Protein AF-Q4TEF7-F1 (afdb_monomer_lite)

pLDDT: mean 70.85, std 15.73, range [26.12, 92.25]

Secondary structure (DSSP, 8-state):
-HHHHHHHHHHTTTGGGGGGGGGGSSSHHHHHHHHHHHHHHHHHHHHHHHHHHHHHH--TTS-HHHHH-TT-TTHHHHHHHHHHHHHHHHHHHHHHHHHHHHHHTTSS-GGGG-----------SSSHHHHH---SSS----TTTTHHHHHHHHHHHHHHHT-S-HHHHHHHHHHHHHHHHHHHHHHHHHHHHH-TTS--SS----

Structure (mmCIF, N/CA/C/O backbone):
data_AF-Q4TEF7-F1
#
_entry.id   AF-Q4TEF7-F1
#
loop_
_atom_site.group_PDB
_atom_site.id
_atom_site.type_symbol
_atom_site.label_atom_id
_atom_site.label_alt_id
_atom_site.label_comp_id
_atom_site.label_asym_id
_atom_site.label_entity_id
_atom_site.label_seq_id
_atom_site.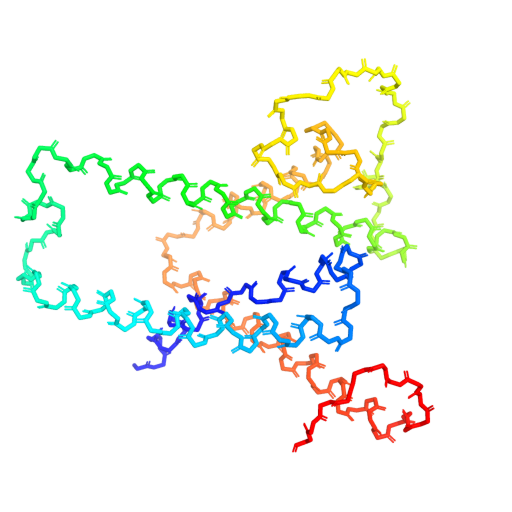pdbx_PDB_ins_code
_atom_site.Cartn_x
_atom_site.Cartn_y
_atom_site.Cartn_z
_atom_site.occupancy
_atom_site.B_iso_or_equiv
_atom_site.auth_seq_id
_atom_site.auth_comp_id
_atom_site.auth_asym_id
_atom_site.auth_atom_id
_atom_site.pdbx_PDB_model_num
ATOM 1 N N . MET A 1 1 ? 19.908 -12.882 3.033 1.00 56.94 1 MET A N 1
ATOM 2 C CA . MET A 1 1 ? 18.614 -13.571 2.816 1.00 56.94 1 MET A CA 1
ATOM 3 C C . MET A 1 1 ? 17.450 -12.838 3.489 1.00 56.94 1 MET A C 1
ATOM 5 O O . MET A 1 1 ? 16.515 -12.491 2.788 1.00 56.94 1 MET A O 1
ATOM 9 N N . ALA A 1 2 ? 17.524 -12.499 4.785 1.00 64.81 2 ALA A N 1
ATOM 10 C CA . ALA A 1 2 ? 16.457 -11.757 5.482 1.00 64.81 2 ALA A CA 1
ATOM 11 C C . ALA A 1 2 ? 16.119 -10.376 4.871 1.00 64.81 2 ALA A C 1
ATOM 13 O O . ALA A 1 2 ? 14.952 -10.027 4.759 1.00 64.81 2 ALA A O 1
ATOM 14 N N . LEU A 1 3 ? 17.119 -9.627 4.390 1.00 72.75 3 LEU A N 1
ATOM 15 C CA . LEU A 1 3 ? 16.910 -8.317 3.747 1.00 72.75 3 LEU A CA 1
ATOM 16 C C . LEU A 1 3 ? 16.055 -8.398 2.465 1.00 72.75 3 LEU A C 1
ATOM 18 O O . LEU A 1 3 ? 15.291 -7.486 2.178 1.00 72.75 3 LEU A O 1
ATOM 22 N N . ALA A 1 4 ? 16.135 -9.510 1.724 1.00 74.94 4 ALA A N 1
ATOM 23 C CA . ALA A 1 4 ? 15.328 -9.730 0.521 1.00 74.94 4 ALA A CA 1
ATOM 24 C C . ALA A 1 4 ? 13.870 -10.095 0.854 1.00 74.94 4 ALA A C 1
ATOM 26 O O . ALA A 1 4 ? 12.956 -9.791 0.090 1.00 74.94 4 ALA A O 1
ATOM 27 N N . LEU A 1 5 ? 13.637 -10.721 2.015 1.00 76.44 5 LEU A N 1
ATOM 28 C CA . LEU A 1 5 ? 12.282 -10.939 2.518 1.00 76.44 5 LEU A CA 1
ATOM 29 C C . LEU A 1 5 ? 11.635 -9.609 2.899 1.00 76.44 5 LEU A C 1
ATOM 31 O O . LEU A 1 5 ? 10.469 -9.411 2.587 1.00 76.44 5 LEU A O 1
ATOM 35 N N . TYR A 1 6 ? 12.378 -8.672 3.496 1.00 77.62 6 TYR A N 1
ATOM 36 C CA . TYR A 1 6 ? 11.834 -7.349 3.813 1.00 77.62 6 TYR A CA 1
ATOM 37 C C . TYR A 1 6 ? 11.461 -6.544 2.571 1.00 77.62 6 TYR A C 1
ATOM 39 O O . TYR A 1 6 ? 10.385 -5.955 2.552 1.00 77.62 6 TYR A O 1
ATOM 47 N N . SER A 1 7 ? 12.268 -6.575 1.508 1.00 77.06 7 SER A N 1
ATOM 48 C CA . SER A 1 7 ? 11.888 -5.917 0.253 1.00 77.06 7 SER A CA 1
ATOM 49 C C . SER A 1 7 ? 10.654 -6.558 -0.387 1.00 77.06 7 SER A C 1
ATOM 51 O O . SER A 1 7 ? 9.780 -5.841 -0.865 1.00 77.06 7 SER A O 1
ATOM 53 N N . ALA A 1 8 ? 10.535 -7.890 -0.344 1.00 79.94 8 ALA A N 1
ATOM 54 C CA . ALA A 1 8 ? 9.342 -8.582 -0.832 1.00 79.94 8 ALA A CA 1
ATOM 55 C C . ALA A 1 8 ? 8.098 -8.248 0.010 1.00 79.94 8 ALA A C 1
ATOM 57 O O . ALA A 1 8 ? 7.052 -7.919 -0.542 1.00 79.94 8 ALA A O 1
ATOM 58 N N . LEU A 1 9 ? 8.207 -8.283 1.342 1.00 78.88 9 LEU A N 1
ATOM 59 C CA . LEU A 1 9 ? 7.108 -7.957 2.255 1.00 78.88 9 LEU A CA 1
ATOM 60 C C . LEU A 1 9 ? 6.665 -6.497 2.117 1.00 78.88 9 LEU A C 1
ATOM 62 O O . LEU A 1 9 ? 5.472 -6.220 2.205 1.00 78.88 9 LEU A O 1
ATOM 66 N N . TYR A 1 10 ? 7.603 -5.582 1.862 1.00 79.62 10 TYR A N 1
ATOM 67 C CA . TYR A 1 10 ? 7.297 -4.186 1.570 1.00 79.62 10 TYR A CA 1
ATOM 68 C C . TYR A 1 10 ? 6.442 -4.044 0.301 1.00 79.62 10 TYR A C 1
ATOM 70 O O . TYR A 1 10 ? 5.463 -3.303 0.316 1.00 79.62 10 TYR A O 1
ATOM 78 N N . SER A 1 11 ? 6.723 -4.804 -0.765 1.00 81.00 11 SER A N 1
ATOM 79 C CA . SER A 1 11 ? 5.899 -4.790 -1.986 1.00 81.00 11 SER A CA 1
ATOM 80 C C . SER A 1 11 ? 4.471 -5.304 -1.770 1.00 81.00 11 SER A C 1
ATOM 82 O O . SER A 1 11 ? 3.559 -4.848 -2.446 1.00 81.00 11 SER A O 1
ATOM 84 N N . TYR A 1 12 ? 4.253 -6.216 -0.818 1.00 79.12 12 TYR A N 1
ATOM 85 C CA . TYR A 1 12 ? 2.910 -6.696 -0.457 1.00 79.12 12 TYR A CA 1
ATOM 86 C C . TYR A 1 12 ? 2.211 -5.843 0.618 1.00 79.12 12 TYR A C 1
ATOM 88 O O . TYR A 1 12 ? 1.095 -6.170 1.031 1.00 79.12 12 TYR A O 1
ATOM 96 N N . SER A 1 13 ? 2.842 -4.768 1.100 1.00 74.38 13 SER A N 1
ATOM 97 C CA . SER A 1 13 ? 2.216 -3.846 2.055 1.00 74.38 13 SER A CA 1
ATOM 98 C C . SER A 1 13 ? 1.138 -2.980 1.383 1.00 74.38 13 SER A C 1
ATOM 100 O O . SER A 1 13 ? 1.177 -2.749 0.176 1.00 74.38 13 SER A O 1
ATOM 102 N N . GLY A 1 14 ? 0.139 -2.529 2.154 1.00 73.75 14 GLY A N 1
ATOM 103 C CA . GLY A 1 14 ? -0.942 -1.658 1.664 1.00 73.75 14 GLY A CA 1
ATOM 104 C C . GLY A 1 14 ? -2.334 -2.293 1.616 1.00 73.75 14 GLY A C 1
ATOM 105 O O . GLY A 1 14 ? -3.314 -1.592 1.368 1.00 73.75 14 GLY A O 1
ATOM 106 N N . TRP A 1 15 ? -2.464 -3.587 1.922 1.00 76.00 15 TRP A N 1
ATOM 107 C CA . TRP A 1 15 ? -3.767 -4.243 2.102 1.00 76.00 15 TRP A CA 1
ATOM 108 C C . TRP A 1 15 ? -4.580 -3.633 3.255 1.00 76.00 15 TRP A C 1
ATOM 110 O O . TRP A 1 15 ? -5.808 -3.679 3.236 1.00 76.00 15 TRP A O 1
ATOM 120 N N . ASP A 1 16 ? -3.913 -3.030 4.241 1.00 76.50 16 ASP A N 1
ATOM 121 C CA . ASP A 1 16 ? -4.538 -2.378 5.390 1.00 76.50 16 ASP A CA 1
ATOM 122 C C . ASP A 1 16 ? -5.274 -1.085 5.019 1.00 76.50 16 ASP A C 1
ATOM 124 O O . ASP A 1 16 ? -6.231 -0.717 5.700 1.00 76.50 16 ASP A O 1
ATOM 128 N N . THR A 1 17 ? -4.905 -0.445 3.905 1.00 71.75 17 THR A N 1
ATOM 129 C CA . THR A 1 17 ? -5.559 0.788 3.445 1.00 71.75 17 THR A CA 1
ATOM 130 C C . THR A 1 17 ? -7.026 0.573 3.068 1.00 71.75 17 THR A C 1
ATOM 132 O O . THR A 1 17 ? -7.845 1.478 3.234 1.00 71.75 17 THR A O 1
ATOM 135 N N . LEU A 1 18 ? -7.387 -0.651 2.659 1.00 71.56 18 LEU A N 1
ATOM 136 C CA . LEU A 1 18 ? -8.772 -1.055 2.404 1.00 71.56 18 LEU A CA 1
ATOM 137 C C . LEU A 1 18 ? -9.645 -0.920 3.658 1.00 71.56 18 LEU A C 1
ATOM 139 O O . LEU A 1 18 ? -10.836 -0.633 3.543 1.00 71.56 18 LEU A O 1
ATOM 143 N N . ASN A 1 19 ? -9.060 -1.062 4.854 1.00 73.88 19 ASN A N 1
ATOM 144 C CA . ASN A 1 19 ? -9.806 -0.938 6.102 1.00 73.88 19 ASN A CA 1
ATOM 145 C C . ASN A 1 19 ? -10.321 0.493 6.330 1.00 73.88 19 ASN A C 1
ATOM 147 O O . ASN A 1 19 ? -11.379 0.658 6.936 1.00 73.88 19 ASN A O 1
ATOM 151 N N . PHE A 1 20 ? -9.648 1.526 5.807 1.00 67.69 20 PHE A N 1
ATOM 152 C CA . PHE A 1 20 ? -10.092 2.923 5.952 1.00 67.69 20 PHE A CA 1
ATOM 153 C C . PHE A 1 20 ? -11.330 3.265 5.117 1.00 67.69 20 PHE A C 1
ATOM 155 O O . PHE A 1 20 ? -11.997 4.264 5.383 1.00 67.69 20 PHE A O 1
ATOM 162 N N . ILE A 1 21 ? -11.636 2.438 4.116 1.00 68.62 21 ILE A N 1
ATOM 163 C CA . ILE A 1 21 ? -12.765 2.613 3.194 1.00 68.62 21 ILE A CA 1
ATOM 164 C C . ILE A 1 21 ? -13.891 1.621 3.550 1.00 68.62 21 ILE A C 1
ATOM 166 O O . ILE A 1 21 ? -14.923 1.566 2.890 1.00 68.62 21 ILE A O 1
ATOM 170 N N . THR A 1 22 ? -13.749 0.865 4.646 1.00 70.12 22 THR A N 1
ATOM 171 C CA . THR A 1 22 ? -14.767 -0.095 5.109 1.00 70.12 22 THR A CA 1
ATOM 172 C C . THR A 1 22 ? -16.137 0.550 5.298 1.00 70.12 22 THR A C 1
ATOM 174 O O . THR A 1 22 ? -17.146 -0.070 4.977 1.00 70.12 22 THR A O 1
ATOM 177 N N . GLU A 1 23 ? -16.176 1.799 5.770 1.00 65.38 23 GLU A N 1
ATOM 178 C CA . GLU A 1 23 ? -17.418 2.557 5.973 1.00 65.38 23 GLU A CA 1
ATOM 179 C C . GLU A 1 23 ? -18.125 2.930 4.656 1.00 65.38 23 GLU A C 1
ATOM 181 O O . GLU A 1 23 ? -19.331 3.165 4.650 1.00 65.38 23 GLU A O 1
ATOM 186 N N . GLU A 1 24 ? -17.407 2.940 3.530 1.00 72.94 24 GLU A N 1
ATOM 187 C CA . GLU A 1 24 ? -17.947 3.257 2.199 1.00 72.94 24 GLU A CA 1
ATOM 188 C C . GLU A 1 24 ? -18.331 1.997 1.404 1.00 72.94 24 GLU A C 1
ATOM 190 O O . GLU A 1 24 ? -19.037 2.072 0.393 1.00 72.94 24 GLU A O 1
ATOM 195 N N . ILE A 1 25 ? -17.900 0.816 1.857 1.00 75.88 25 ILE A N 1
ATOM 196 C CA . ILE A 1 25 ? -18.198 -0.457 1.204 1.00 75.88 25 ILE A CA 1
ATOM 197 C C . ILE A 1 25 ? -19.625 -0.889 1.549 1.00 75.88 25 ILE A C 1
ATOM 199 O O . ILE A 1 25 ? -19.984 -1.132 2.700 1.00 75.88 25 ILE A O 1
ATOM 203 N N . LYS A 1 26 ? -20.449 -1.091 0.518 1.00 72.94 26 LYS A N 1
ATOM 204 C CA . LYS A 1 26 ? -21.776 -1.700 0.670 1.00 72.94 26 LYS A CA 1
ATOM 205 C C . LYS A 1 26 ? -21.614 -3.143 1.171 1.00 72.94 26 LYS A C 1
ATOM 207 O O . LYS A 1 26 ? -21.020 -3.954 0.468 1.00 72.94 26 LYS A O 1
ATOM 212 N N . ASN A 1 27 ? -22.166 -3.471 2.343 1.00 80.88 27 ASN A N 1
ATOM 213 C CA . ASN A 1 27 ? -22.043 -4.776 3.022 1.00 80.88 27 ASN A CA 1
ATOM 214 C C . ASN A 1 27 ? -20.583 -5.196 3.326 1.00 80.88 27 ASN A C 1
ATOM 216 O O . ASN A 1 27 ? -20.075 -6.154 2.726 1.00 80.88 27 ASN A O 1
ATOM 220 N N . PRO A 1 28 ? -19.907 -4.528 4.280 1.00 76.31 28 PRO A N 1
ATOM 221 C CA . PRO A 1 28 ? -18.490 -4.759 4.565 1.00 76.31 28 PRO A CA 1
ATOM 222 C C . PRO A 1 28 ? -18.202 -6.175 5.082 1.00 76.31 28 PRO A C 1
ATOM 224 O O . PRO A 1 28 ? -17.162 -6.736 4.759 1.00 76.31 28 PRO A O 1
ATOM 227 N N . GLU A 1 29 ? -19.140 -6.803 5.799 1.00 78.38 29 GLU A N 1
ATOM 228 C CA . GLU A 1 29 ? -18.948 -8.129 6.413 1.00 78.38 29 GLU A CA 1
ATOM 229 C C . GLU A 1 29 ? -18.596 -9.239 5.415 1.00 78.38 29 GLU A C 1
ATOM 231 O O . GLU A 1 29 ? -17.881 -10.179 5.755 1.00 78.38 29 GLU A O 1
ATOM 236 N N . ARG A 1 30 ? -19.092 -9.139 4.175 1.00 80.25 30 ARG A N 1
ATOM 237 C CA . ARG A 1 30 ? -18.821 -10.121 3.112 1.00 80.25 30 ARG A CA 1
ATOM 238 C C . ARG A 1 30 ? -17.870 -9.595 2.054 1.00 80.25 30 ARG A C 1
ATOM 240 O O . ARG A 1 30 ? -17.019 -10.341 1.580 1.00 80.25 30 ARG A O 1
ATOM 247 N N . ASN A 1 31 ? -18.002 -8.324 1.689 1.00 83.50 31 ASN A N 1
ATOM 248 C CA . ASN A 1 31 ? -17.248 -7.777 0.568 1.00 83.50 31 ASN A CA 1
ATOM 249 C C . ASN A 1 31 ? -15.795 -7.472 0.942 1.00 83.50 31 ASN A C 1
ATOM 251 O O . ASN A 1 31 ? -14.911 -7.669 0.112 1.00 83.50 31 ASN A O 1
ATOM 255 N N . LEU A 1 32 ? -15.524 -7.072 2.187 1.00 83.44 32 LEU A N 1
ATOM 256 C CA . LEU A 1 32 ? -14.164 -6.812 2.660 1.00 83.44 32 LEU A CA 1
ATOM 257 C C . LEU A 1 32 ? -13.273 -8.069 2.636 1.00 83.44 32 LEU A C 1
ATOM 259 O O . LEU A 1 32 ? -12.239 -8.030 1.964 1.00 83.44 32 LEU A O 1
ATOM 263 N N . PRO A 1 33 ? -13.650 -9.210 3.258 1.00 81.94 33 PRO A N 1
ATOM 264 C CA . PRO A 1 33 ? -12.816 -10.412 3.206 1.00 81.94 33 PRO A CA 1
ATOM 265 C C . PRO A 1 33 ? -12.688 -10.978 1.787 1.00 81.94 33 PRO A C 1
ATOM 267 O O . PRO A 1 33 ? -11.617 -11.453 1.417 1.00 81.94 33 PRO A O 1
ATOM 270 N N . LEU A 1 34 ? -13.741 -10.888 0.968 1.00 82.94 34 LEU A N 1
ATOM 271 C CA . LEU A 1 34 ? -13.706 -11.353 -0.420 1.00 82.94 34 LEU A CA 1
ATOM 272 C C . LEU A 1 34 ? -12.756 -10.510 -1.286 1.00 82.94 34 LEU A C 1
ATOM 274 O O . LEU A 1 34 ? -12.042 -11.056 -2.123 1.00 82.94 34 LEU A O 1
ATOM 278 N N . SER A 1 35 ? -12.695 -9.199 -1.043 1.00 83.56 35 SER A N 1
ATOM 279 C CA . SER A 1 35 ? -11.787 -8.298 -1.762 1.00 83.56 35 SER A CA 1
ATOM 280 C C . SER A 1 35 ? -10.325 -8.622 -1.455 1.00 83.56 35 SER A C 1
ATOM 282 O O . SER A 1 35 ? -9.520 -8.715 -2.377 1.00 83.56 35 SER A O 1
ATOM 284 N N . ILE A 1 36 ? -9.995 -8.871 -0.182 1.00 85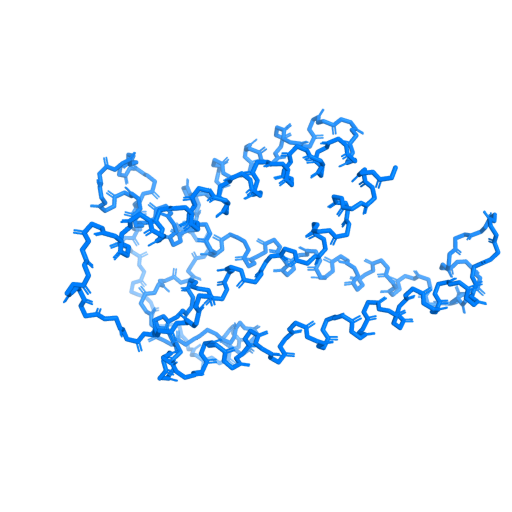.00 36 ILE A N 1
ATOM 285 C CA . ILE A 1 36 ? -8.646 -9.283 0.244 1.00 85.00 36 ILE A CA 1
ATOM 286 C C . ILE A 1 36 ? -8.292 -10.665 -0.328 1.00 85.00 36 ILE A C 1
ATOM 288 O O . ILE A 1 36 ? -7.184 -10.873 -0.819 1.00 85.00 36 ILE A O 1
ATOM 292 N N . ALA A 1 37 ? -9.239 -11.608 -0.306 1.00 85.50 37 ALA A N 1
ATOM 293 C CA . ALA A 1 37 ? -9.018 -12.963 -0.806 1.00 85.50 37 ALA A CA 1
ATOM 294 C C . ALA A 1 37 ? -8.756 -13.015 -2.321 1.00 85.50 37 ALA A C 1
ATOM 296 O O . ALA A 1 37 ? -8.026 -13.893 -2.773 1.00 85.50 37 ALA A O 1
ATOM 297 N N . ILE A 1 38 ? -9.329 -12.092 -3.101 1.00 88.56 38 ILE A N 1
ATOM 298 C CA . ILE A 1 38 ? -9.114 -12.009 -4.554 1.00 88.56 38 ILE A CA 1
ATOM 299 C C . ILE A 1 38 ? -7.869 -11.178 -4.886 1.00 88.56 38 ILE A C 1
ATOM 301 O O . ILE A 1 38 ? -7.116 -11.548 -5.786 1.00 88.56 38 ILE A O 1
ATOM 305 N N . SER A 1 39 ? -7.620 -10.074 -4.174 1.00 88.12 39 SER A N 1
ATOM 306 C CA . SER A 1 39 ? -6.489 -9.191 -4.482 1.00 88.12 39 SER A CA 1
ATOM 307 C C . SER A 1 39 ? -5.138 -9.864 -4.232 1.00 88.12 39 SER A C 1
ATOM 309 O O . SER A 1 39 ? -4.251 -9.766 -5.079 1.00 88.12 39 SER A O 1
ATOM 311 N N . MET A 1 40 ? -4.995 -10.611 -3.134 1.00 87.69 40 MET A N 1
ATOM 312 C CA . MET A 1 40 ? -3.748 -11.296 -2.770 1.00 87.69 40 MET A CA 1
ATOM 313 C C . MET A 1 40 ? -3.207 -12.229 -3.872 1.00 87.69 40 MET A C 1
ATOM 315 O O . MET A 1 40 ? -2.082 -12.009 -4.323 1.00 87.69 40 MET A O 1
ATOM 319 N N . PRO A 1 41 ? -3.964 -13.225 -4.380 1.00 90.00 41 PRO A N 1
ATOM 320 C CA . PRO A 1 41 ? -3.465 -14.117 -5.424 1.00 90.00 41 PRO A CA 1
ATOM 321 C C . PRO A 1 41 ? -3.210 -13.390 -6.746 1.00 90.00 41 PRO A C 1
ATOM 323 O O . PRO A 1 41 ? -2.249 -13.718 -7.440 1.00 90.00 41 PRO A O 1
ATOM 326 N N . VAL A 1 42 ? -4.022 -12.386 -7.094 1.00 91.44 42 VAL A N 1
ATOM 327 C CA . VAL A 1 42 ? -3.826 -11.606 -8.325 1.00 91.44 42 VAL A CA 1
ATOM 328 C C . VAL A 1 42 ? -2.495 -10.857 -8.281 1.00 91.44 42 VAL A C 1
ATOM 330 O O . VAL A 1 42 ? -1.712 -10.953 -9.228 1.00 91.44 42 VAL A O 1
ATOM 333 N N . VAL A 1 43 ? -2.195 -10.173 -7.172 1.00 89.62 43 VAL A N 1
ATOM 334 C CA . VAL A 1 43 ? -0.913 -9.473 -6.991 1.00 89.62 43 VAL A CA 1
ATOM 335 C C . VAL A 1 43 ? 0.249 -10.464 -7.030 1.00 89.62 43 VAL A C 1
ATOM 337 O O . VAL A 1 43 ? 1.235 -10.217 -7.723 1.00 89.62 43 VAL A O 1
ATOM 340 N N . THR A 1 44 ? 0.117 -11.625 -6.381 1.00 88.94 44 THR A N 1
ATOM 341 C CA . THR A 1 44 ? 1.153 -12.667 -6.413 1.00 88.94 44 THR A CA 1
ATOM 342 C C . THR A 1 44 ? 1.438 -13.175 -7.825 1.00 88.94 44 THR A C 1
ATOM 344 O O . THR A 1 44 ? 2.603 -13.276 -8.212 1.00 88.94 44 THR A O 1
ATOM 347 N N . VAL A 1 45 ? 0.405 -13.450 -8.624 1.00 92.25 45 VAL A N 1
ATOM 348 C CA . VAL A 1 45 ? 0.570 -13.907 -10.014 1.00 92.25 45 VAL A CA 1
ATOM 349 C C . VAL A 1 45 ? 1.260 -12.838 -10.863 1.00 92.25 45 VAL A C 1
ATOM 351 O O . VAL A 1 45 ? 2.209 -13.151 -11.583 1.00 92.25 45 VAL A O 1
ATOM 354 N N . ILE A 1 46 ? 0.843 -11.575 -10.742 1.00 90.50 46 ILE A N 1
ATOM 355 C CA . ILE A 1 46 ? 1.457 -10.456 -11.474 1.00 90.50 46 ILE A CA 1
ATOM 356 C C . ILE A 1 46 ? 2.925 -10.279 -11.071 1.00 90.50 46 ILE A C 1
ATOM 358 O O . ILE A 1 46 ? 3.780 -10.069 -11.935 1.00 90.50 46 ILE A O 1
ATOM 362 N N . TYR A 1 47 ? 3.250 -10.402 -9.783 1.00 87.75 47 TYR A N 1
ATOM 363 C CA . TYR A 1 47 ? 4.628 -10.289 -9.304 1.00 87.75 47 TYR A CA 1
ATOM 364 C C . TYR A 1 47 ? 5.508 -11.426 -9.817 1.00 87.75 47 TYR A C 1
ATOM 366 O O . TYR A 1 47 ? 6.630 -11.171 -10.257 1.00 87.75 47 TYR A O 1
ATOM 374 N N . ILE A 1 48 ? 5.014 -12.666 -9.830 1.00 88.69 48 ILE A N 1
ATOM 375 C CA . ILE A 1 48 ? 5.755 -13.800 -10.400 1.00 88.69 48 ILE A CA 1
ATOM 376 C C . ILE A 1 48 ? 5.978 -13.587 -11.902 1.00 88.69 48 ILE A C 1
ATOM 378 O O . ILE A 1 48 ? 7.112 -13.701 -12.365 1.00 88.69 48 ILE A O 1
ATOM 382 N N . LEU A 1 49 ? 4.936 -13.210 -12.649 1.00 87.56 49 LEU A N 1
ATOM 383 C CA . LEU A 1 49 ? 5.030 -12.926 -14.087 1.00 87.56 49 LEU A CA 1
ATOM 384 C C . LEU A 1 49 ? 6.046 -11.822 -14.392 1.00 87.56 49 LEU A C 1
ATOM 386 O O . LEU A 1 49 ? 6.844 -11.953 -15.316 1.00 87.56 49 LEU A O 1
ATOM 390 N N . THR A 1 50 ? 6.052 -10.763 -13.586 1.00 85.62 50 THR A N 1
ATOM 391 C CA . THR A 1 50 ? 6.996 -9.652 -13.735 1.00 85.62 50 THR A CA 1
ATOM 392 C C . THR A 1 50 ? 8.433 -10.111 -13.487 1.00 85.62 50 THR A C 1
ATOM 394 O O . THR A 1 50 ? 9.318 -9.783 -14.270 1.00 85.62 50 THR A O 1
ATOM 397 N N . ASN A 1 51 ? 8.676 -10.924 -12.453 1.00 86.00 51 ASN A N 1
ATOM 398 C CA . ASN A 1 51 ? 10.006 -11.487 -12.201 1.00 86.00 51 ASN A CA 1
ATOM 399 C C . ASN A 1 51 ? 10.469 -12.396 -13.352 1.00 86.00 51 ASN A C 1
ATOM 401 O O . ASN A 1 51 ? 11.618 -12.303 -13.774 1.00 86.00 51 ASN A O 1
ATOM 405 N N . VAL A 1 52 ? 9.579 -13.224 -13.913 1.00 85.88 52 VAL A N 1
ATOM 406 C CA . VAL A 1 52 ? 9.898 -14.047 -15.094 1.00 85.88 52 VAL A CA 1
ATOM 407 C C . VAL A 1 52 ? 10.257 -13.167 -16.293 1.00 85.88 52 VAL A C 1
ATOM 409 O O . VAL A 1 52 ? 11.263 -13.421 -16.951 1.00 85.88 52 VAL A O 1
ATOM 412 N N . ALA A 1 53 ? 9.487 -12.106 -16.550 1.00 82.56 53 ALA A N 1
ATOM 413 C CA . ALA A 1 53 ? 9.778 -11.161 -17.625 1.00 82.56 53 ALA A CA 1
ATOM 414 C C . ALA A 1 53 ? 11.141 -10.473 -17.440 1.00 82.56 53 ALA A C 1
ATOM 416 O O . ALA A 1 53 ? 11.887 -10.341 -18.408 1.00 82.56 53 ALA A O 1
ATOM 417 N N . TYR A 1 54 ? 11.501 -10.099 -16.208 1.00 77.69 54 TYR A N 1
ATOM 418 C CA . TYR A 1 54 ? 12.820 -9.541 -15.900 1.00 77.69 54 TYR A CA 1
ATOM 419 C C . TYR A 1 54 ? 13.956 -10.520 -16.217 1.00 77.69 54 TYR A C 1
ATOM 421 O O . TYR A 1 54 ? 14.923 -10.127 -16.866 1.00 77.69 54 TYR A O 1
ATOM 429 N N . TYR A 1 55 ? 13.833 -11.789 -15.815 1.00 78.44 55 TYR A N 1
ATOM 430 C CA . TYR A 1 55 ? 14.878 -12.794 -16.048 1.00 78.44 55 TYR A CA 1
ATOM 431 C C . TYR A 1 55 ? 15.040 -13.199 -17.516 1.00 78.44 55 TYR A C 1
ATOM 433 O O . TYR A 1 55 ? 16.140 -13.556 -17.923 1.00 78.44 55 TYR A O 1
ATOM 441 N N . VAL A 1 56 ? 13.965 -13.166 -18.308 1.00 80.12 56 VAL A N 1
ATOM 442 C CA . VAL A 1 56 ? 14.024 -13.489 -19.746 1.00 80.12 56 VAL A CA 1
ATOM 443 C C . VAL A 1 56 ? 14.680 -12.365 -20.549 1.00 80.12 56 VAL A C 1
ATOM 445 O O . VAL A 1 56 ? 15.261 -12.620 -21.600 1.00 80.12 56 VAL A O 1
ATOM 448 N N . VAL A 1 57 ? 14.563 -11.127 -20.074 1.00 69.75 57 VAL A N 1
ATOM 449 C CA . VAL A 1 57 ? 14.947 -9.942 -20.838 1.00 69.75 57 VAL A CA 1
ATOM 450 C C . VAL A 1 57 ? 16.312 -9.381 -20.451 1.00 69.75 57 VAL A C 1
ATOM 452 O O . VAL A 1 57 ? 17.005 -8.896 -21.335 1.00 69.75 57 VAL A O 1
ATOM 455 N N . MET A 1 58 ? 16.690 -9.381 -19.169 1.00 62.16 58 MET A N 1
ATOM 456 C CA . MET A 1 58 ? 17.903 -8.684 -18.728 1.00 62.16 58 MET A CA 1
ATOM 457 C C . MET A 1 58 ? 19.146 -9.573 -18.781 1.00 62.16 58 MET A C 1
ATOM 459 O O . MET A 1 58 ? 19.240 -10.552 -18.039 1.00 62.16 58 MET A O 1
ATOM 463 N N . ASP A 1 59 ? 20.148 -9.157 -19.557 1.00 60.22 59 ASP A N 1
ATOM 464 C CA . ASP A 1 59 ? 21.535 -9.594 -19.371 1.00 60.22 59 ASP A CA 1
ATOM 465 C C . ASP A 1 59 ? 22.232 -8.673 -18.343 1.00 60.22 59 ASP A C 1
ATOM 467 O O . ASP A 1 59 ? 21.994 -7.461 -18.311 1.00 60.22 59 ASP A O 1
ATOM 471 N N . ALA A 1 60 ? 23.072 -9.228 -17.464 1.00 59.09 60 ALA A N 1
ATOM 472 C CA . ALA A 1 60 ? 23.432 -8.668 -16.143 1.00 59.09 60 ALA A CA 1
ATOM 473 C C . ALA A 1 60 ? 24.098 -7.268 -16.121 1.00 59.09 60 ALA A C 1
ATOM 475 O O . ALA A 1 60 ? 24.331 -6.714 -15.048 1.00 59.09 60 ALA A O 1
ATOM 476 N N . ASN A 1 61 ? 24.403 -6.685 -17.282 1.00 57.22 61 ASN A N 1
ATOM 477 C CA . ASN A 1 61 ? 25.160 -5.441 -17.426 1.00 57.22 61 ASN A CA 1
ATOM 478 C C . ASN A 1 61 ? 24.371 -4.267 -18.035 1.00 57.22 61 ASN A C 1
ATOM 480 O O . ASN A 1 61 ? 24.957 -3.198 -18.220 1.00 57.22 61 ASN A O 1
ATOM 484 N N . LYS A 1 62 ? 23.080 -4.419 -18.373 1.00 56.38 62 LYS A N 1
ATOM 485 C CA . LYS A 1 62 ? 22.297 -3.352 -19.032 1.00 56.38 62 LYS A CA 1
ATOM 486 C C . LYS A 1 62 ? 20.930 -3.129 -18.390 1.00 56.38 62 LYS A C 1
ATOM 488 O O . LYS A 1 62 ? 20.267 -4.057 -17.943 1.00 56.38 62 LYS A O 1
ATOM 493 N N . THR A 1 63 ? 20.498 -1.871 -18.352 1.00 59.47 63 THR A N 1
ATOM 494 C CA . THR A 1 63 ? 19.174 -1.465 -17.872 1.00 59.47 63 THR A CA 1
ATOM 495 C C . THR A 1 63 ? 18.080 -1.948 -18.828 1.00 59.47 63 THR A C 1
ATOM 497 O O . THR A 1 63 ? 18.163 -1.711 -20.029 1.00 59.47 63 THR A O 1
ATOM 500 N N . PHE A 1 64 ? 17.008 -2.549 -18.295 1.00 57.41 64 PHE A N 1
ATOM 501 C CA . PHE A 1 64 ? 15.849 -3.069 -19.051 1.00 57.41 64 PHE A CA 1
ATOM 502 C C . PHE A 1 64 ? 15.288 -2.082 -20.097 1.00 57.41 64 PHE A C 1
ATOM 504 O O . PHE A 1 64 ? 14.888 -2.467 -21.195 1.00 57.41 64 PHE A O 1
ATOM 511 N N . ALA A 1 65 ? 15.296 -0.782 -19.783 1.00 54.66 65 ALA A N 1
ATOM 512 C CA . ALA A 1 65 ? 14.835 0.272 -20.685 1.00 54.66 65 ALA A CA 1
ATOM 513 C C . ALA A 1 65 ? 15.710 0.421 -21.945 1.00 54.66 65 ALA A C 1
ATOM 515 O O . ALA A 1 65 ? 15.202 0.765 -23.016 1.00 54.66 65 ALA A O 1
ATOM 516 N N . ASP A 1 66 ? 17.013 0.153 -21.843 1.00 58.16 66 ASP A N 1
ATOM 517 C CA . ASP A 1 66 ? 17.938 0.312 -22.961 1.00 58.16 66 ASP A CA 1
ATOM 518 C C . ASP A 1 66 ? 17.832 -0.815 -23.984 1.00 58.16 66 ASP A C 1
ATOM 520 O O . ASP A 1 66 ? 18.025 -0.550 -25.173 1.00 58.16 66 ASP A O 1
ATOM 524 N N . GLU A 1 67 ? 17.492 -2.021 -23.528 1.00 61.34 67 GLU A N 1
ATOM 525 C CA . GLU A 1 67 ? 17.515 -3.248 -24.326 1.00 61.34 67 GLU A CA 1
ATOM 526 C C . GLU A 1 67 ? 16.183 -3.534 -25.041 1.00 61.34 67 GLU A C 1
ATOM 528 O O . GLU A 1 67 ? 16.191 -3.936 -26.201 1.00 61.34 67 GLU A O 1
ATOM 533 N N . VAL A 1 68 ? 15.034 -3.251 -24.411 1.00 61.97 68 VAL A N 1
ATOM 534 C CA . VAL A 1 68 ? 13.715 -3.610 -24.978 1.00 61.97 68 VAL A CA 1
ATOM 535 C C . VAL A 1 68 ? 13.075 -2.490 -25.792 1.00 61.97 68 VAL A C 1
ATOM 537 O O . VAL A 1 68 ? 12.389 -2.750 -26.778 1.00 61.97 68 VAL A O 1
ATOM 540 N N . LEU A 1 69 ? 13.224 -1.236 -25.354 1.00 60.72 69 LEU A N 1
ATOM 541 C CA . LEU A 1 69 ? 12.232 -0.209 -25.687 1.00 60.72 69 LEU A CA 1
ATOM 542 C C . LEU A 1 69 ? 12.720 0.944 -26.549 1.00 60.72 69 LEU A C 1
ATOM 544 O O . LEU A 1 69 ? 11.863 1.709 -26.960 1.00 60.72 69 LEU A O 1
ATOM 548 N N . GLY A 1 70 ? 14.011 1.056 -26.888 1.00 62.59 70 GLY A N 1
ATOM 549 C CA . GLY A 1 70 ? 14.550 1.978 -27.910 1.00 62.59 70 GLY A CA 1
ATOM 550 C C . GLY A 1 70 ? 13.900 3.378 -27.980 1.00 62.59 70 GLY A C 1
ATOM 551 O O . GLY A 1 70 ? 14.391 4.327 -27.376 1.00 62.59 70 GLY A O 1
ATOM 552 N N . TRP A 1 71 ? 12.792 3.502 -28.722 1.00 67.19 71 TRP A N 1
ATOM 553 C CA . TRP A 1 71 ? 11.986 4.715 -28.941 1.00 67.19 71 TRP A CA 1
ATOM 554 C C . TRP A 1 71 ? 11.000 5.087 -27.808 1.00 67.19 71 TRP A C 1
ATOM 556 O O . TRP A 1 71 ? 10.631 6.251 -27.664 1.00 67.19 71 TRP A O 1
ATOM 566 N N . ALA A 1 72 ? 10.584 4.133 -26.979 1.00 66.12 72 ALA A N 1
ATOM 567 C CA . ALA A 1 72 ? 9.634 4.300 -25.876 1.00 66.12 72 ALA A CA 1
ATOM 568 C C . ALA A 1 72 ? 10.308 4.227 -24.490 1.00 66.12 72 ALA A C 1
ATOM 570 O O . ALA A 1 72 ? 9.660 3.972 -23.481 1.00 66.12 72 ALA A O 1
ATOM 571 N N . ARG A 1 73 ? 11.611 4.522 -24.402 1.00 66.69 73 ARG A N 1
ATOM 572 C CA . ARG A 1 73 ? 12.369 4.578 -23.132 1.00 66.69 73 ARG A CA 1
ATOM 573 C C . ARG A 1 73 ? 11.758 5.492 -22.067 1.00 66.69 73 ARG A C 1
ATOM 575 O O . ARG A 1 73 ? 11.937 5.252 -20.880 1.00 66.69 73 ARG A O 1
ATOM 582 N N . TRP A 1 74 ? 11.033 6.527 -22.482 1.00 75.00 74 TRP A N 1
ATOM 583 C CA . TRP A 1 74 ? 10.409 7.506 -21.592 1.00 75.00 74 TRP A CA 1
ATOM 584 C C . TRP A 1 74 ? 9.084 7.025 -20.980 1.00 75.00 74 TRP A C 1
ATOM 586 O O . TRP A 1 74 ? 8.651 7.584 -19.975 1.00 75.00 74 TRP A O 1
ATOM 596 N N . THR A 1 75 ? 8.442 5.989 -21.531 1.00 79.44 75 THR A N 1
ATOM 597 C CA . THR A 1 75 ? 7.121 5.543 -21.056 1.00 79.44 75 THR A CA 1
ATOM 598 C C . THR A 1 75 ? 7.209 4.772 -19.741 1.00 79.44 75 THR A C 1
ATOM 600 O O . THR A 1 75 ? 6.351 4.957 -18.881 1.00 79.44 75 THR A O 1
ATOM 603 N N . ILE A 1 76 ? 8.266 3.973 -19.539 1.00 78.69 76 ILE A N 1
ATOM 604 C CA . ILE A 1 76 ? 8.510 3.260 -18.274 1.00 78.69 76 ILE A CA 1
ATOM 605 C C . ILE A 1 76 ? 8.638 4.243 -17.097 1.00 78.69 76 ILE A C 1
ATOM 607 O O . ILE A 1 76 ? 7.829 4.146 -16.173 1.00 78.69 76 ILE A O 1
ATOM 611 N N . PRO A 1 77 ? 9.588 5.205 -17.090 1.00 80.31 77 PRO A N 1
ATOM 612 C CA . PRO A 1 77 ? 9.729 6.125 -15.965 1.00 80.31 77 PRO A CA 1
ATOM 613 C C . PRO A 1 77 ? 8.499 7.022 -15.793 1.00 80.31 77 PRO A C 1
ATOM 615 O O . PRO A 1 77 ? 8.154 7.346 -14.662 1.00 80.31 77 PRO A O 1
ATOM 618 N N . LEU A 1 78 ? 7.790 7.368 -16.875 1.00 85.31 78 LEU A N 1
ATOM 619 C CA . LEU A 1 78 ? 6.533 8.116 -16.792 1.00 85.31 78 LEU A CA 1
ATOM 620 C C . LEU A 1 78 ? 5.430 7.307 -16.091 1.00 85.31 78 LEU A C 1
ATOM 622 O O . LEU A 1 78 ? 4.783 7.816 -15.179 1.00 85.31 78 LEU A O 1
ATOM 626 N N . SER A 1 79 ? 5.234 6.042 -16.472 1.00 84.62 79 SER A N 1
ATOM 627 C CA . SER A 1 79 ? 4.250 5.160 -15.834 1.00 84.62 79 SER A CA 1
ATOM 628 C C . SER A 1 79 ? 4.578 4.928 -14.361 1.00 84.62 79 SER A C 1
ATOM 630 O O . SER A 1 79 ? 3.680 4.952 -13.518 1.00 84.62 79 SER A O 1
ATOM 632 N N . VAL A 1 80 ? 5.861 4.737 -14.038 1.00 84.81 80 VAL A N 1
ATOM 633 C CA . VAL A 1 80 ? 6.321 4.607 -12.650 1.00 84.81 80 VAL A CA 1
ATOM 634 C C . VAL A 1 80 ? 6.060 5.903 -11.883 1.00 84.81 80 VAL A C 1
ATOM 636 O O . VAL A 1 80 ? 5.491 5.848 -10.798 1.00 84.81 80 VAL A O 1
ATOM 639 N N . ALA A 1 81 ? 6.374 7.069 -12.453 1.00 83.69 81 ALA A N 1
ATOM 640 C CA . ALA A 1 81 ? 6.132 8.359 -11.809 1.00 83.69 81 ALA A CA 1
ATOM 641 C C . ALA A 1 81 ? 4.641 8.606 -11.528 1.00 83.69 81 ALA A C 1
ATOM 643 O O . ALA A 1 81 ? 4.290 9.024 -10.426 1.00 83.69 81 ALA A O 1
ATOM 644 N N . ILE A 1 82 ? 3.758 8.294 -12.484 1.00 86.62 82 ILE A N 1
ATOM 645 C CA . ILE A 1 82 ? 2.301 8.400 -12.303 1.00 86.62 82 ILE A CA 1
ATOM 646 C C . ILE A 1 82 ? 1.824 7.443 -11.201 1.00 86.62 82 ILE A C 1
ATOM 648 O O . ILE A 1 82 ? 1.020 7.836 -10.356 1.00 86.62 82 ILE A O 1
ATOM 652 N N . SER A 1 83 ? 2.356 6.217 -11.152 1.00 86.81 83 SER A N 1
ATOM 653 C CA . SER A 1 83 ? 2.033 5.251 -10.095 1.00 86.81 83 SER A CA 1
ATOM 654 C C . SER A 1 83 ? 2.516 5.716 -8.717 1.00 86.81 83 SER A C 1
ATOM 656 O O . SER A 1 83 ? 1.773 5.611 -7.741 1.00 86.81 83 SER A O 1
ATOM 658 N N . CYS A 1 84 ? 3.734 6.258 -8.622 1.00 83.50 84 CYS A N 1
ATOM 659 C CA . CYS A 1 84 ? 4.268 6.821 -7.382 1.00 83.50 84 CYS A CA 1
ATOM 660 C C . CYS A 1 84 ? 3.438 8.023 -6.917 1.00 83.50 84 CYS A C 1
ATOM 662 O O . CYS A 1 84 ? 3.122 8.127 -5.733 1.00 83.50 84 CYS A O 1
ATOM 664 N N . TYR A 1 85 ? 3.028 8.894 -7.841 1.00 78.00 85 TYR A N 1
ATOM 665 C CA . TYR A 1 85 ? 2.151 10.023 -7.539 1.00 78.00 85 TYR A CA 1
ATOM 666 C C . TYR A 1 85 ? 0.774 9.564 -7.036 1.00 78.00 85 TYR A C 1
ATOM 668 O O . TYR A 1 85 ? 0.278 10.083 -6.036 1.00 78.00 85 TYR A O 1
ATOM 676 N N . GLY A 1 86 ? 0.185 8.541 -7.668 1.00 79.44 86 GLY A N 1
ATOM 677 C CA . GLY A 1 86 ? -1.067 7.931 -7.214 1.00 79.44 86 GLY A CA 1
ATOM 678 C C . GLY A 1 86 ? -0.960 7.341 -5.804 1.00 79.44 86 GLY A C 1
ATOM 679 O O . GLY A 1 86 ? -1.833 7.581 -4.968 1.00 79.44 86 GLY A O 1
ATOM 680 N N . GLY A 1 87 ? 0.142 6.642 -5.509 1.00 78.81 87 GLY A N 1
ATOM 681 C CA . GLY A 1 87 ? 0.420 6.099 -4.176 1.00 78.81 87 GLY A CA 1
ATOM 682 C C . GLY A 1 87 ? 0.557 7.184 -3.103 1.00 78.81 87 GLY A C 1
ATOM 683 O O . GLY A 1 87 ? -0.039 7.067 -2.032 1.00 78.81 87 GLY A O 1
ATOM 684 N N . LEU A 1 88 ? 1.272 8.273 -3.409 1.00 77.81 88 LEU A N 1
ATOM 685 C CA . LEU A 1 88 ? 1.407 9.427 -2.512 1.00 77.81 88 LEU A CA 1
ATOM 686 C C . LEU A 1 88 ? 0.062 10.116 -2.252 1.00 77.81 88 LEU A C 1
ATOM 688 O O . LEU A 1 88 ? -0.248 10.465 -1.116 1.00 77.81 88 LEU A O 1
ATOM 692 N N . ASN A 1 89 ? -0.769 10.288 -3.280 1.00 77.25 89 ASN A N 1
ATOM 693 C CA . ASN A 1 89 ? -2.090 10.887 -3.103 1.00 77.25 89 ASN A CA 1
ATOM 694 C C . ASN A 1 89 ? -3.003 10.011 -2.223 1.00 77.25 89 ASN A C 1
ATOM 696 O O . ASN A 1 89 ? -3.695 10.520 -1.342 1.00 77.25 89 ASN A O 1
ATOM 700 N N . SER A 1 90 ? -2.965 8.687 -2.410 1.00 74.69 90 SER A N 1
ATOM 701 C CA . SER A 1 90 ? -3.727 7.745 -1.581 1.00 74.69 90 SER A CA 1
ATOM 702 C C . SER A 1 90 ? -3.291 7.775 -0.112 1.00 74.69 90 SER A C 1
ATOM 704 O O . SER A 1 90 ? -4.140 7.730 0.781 1.00 74.69 90 SER A O 1
ATOM 706 N N . SER A 1 91 ? -1.986 7.864 0.163 1.00 73.12 91 SER A N 1
ATOM 707 C CA . SER A 1 91 ? -1.474 7.883 1.539 1.00 73.12 91 SER A CA 1
ATOM 708 C C . SER A 1 91 ? -1.819 9.179 2.276 1.00 73.12 91 SER A C 1
ATOM 710 O O . SER A 1 91 ? -2.098 9.137 3.473 1.00 73.12 91 SER A O 1
ATOM 712 N N . ILE A 1 92 ? -1.890 10.316 1.575 1.00 73.06 92 ILE A N 1
ATOM 713 C CA . ILE A 1 92 ? -2.332 11.596 2.151 1.00 73.06 92 ILE A CA 1
ATOM 714 C C . ILE A 1 92 ? -3.793 11.515 2.617 1.00 73.06 92 ILE A C 1
ATOM 716 O O . ILE A 1 92 ? -4.108 11.958 3.723 1.00 73.06 92 ILE A O 1
ATOM 720 N N . ILE A 1 93 ? -4.673 10.915 1.810 1.00 71.69 93 ILE A N 1
ATOM 721 C CA . ILE A 1 93 ? -6.094 10.741 2.157 1.00 71.6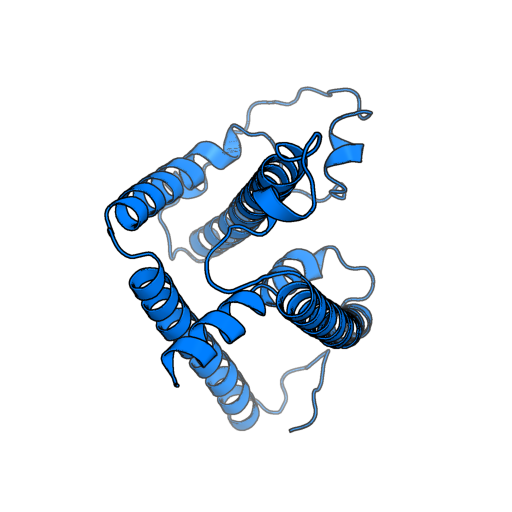9 93 ILE A CA 1
ATOM 722 C C . ILE A 1 93 ? -6.262 9.764 3.329 1.00 71.69 93 ILE A C 1
ATOM 724 O O . ILE A 1 93 ? -7.082 9.994 4.217 1.00 71.69 93 ILE A O 1
ATOM 728 N N . ALA A 1 94 ? -5.492 8.675 3.363 1.00 72.00 94 ALA A N 1
ATOM 729 C CA . ALA A 1 94 ? -5.531 7.740 4.488 1.00 72.00 94 ALA A CA 1
ATOM 730 C C . ALA A 1 94 ? -5.033 8.400 5.788 1.00 72.00 94 ALA A C 1
ATOM 732 O O . ALA A 1 94 ? -5.654 8.258 6.843 1.00 72.00 94 ALA A O 1
ATOM 733 N N . ALA A 1 95 ? -3.950 9.178 5.702 1.00 72.75 95 ALA A N 1
ATOM 734 C CA . ALA A 1 95 ? -3.390 9.892 6.841 1.00 72.75 95 ALA A CA 1
ATOM 735 C C . ALA A 1 95 ? -4.378 10.912 7.421 1.00 72.75 95 ALA A C 1
ATOM 737 O O . ALA A 1 95 ? -4.551 10.957 8.638 1.00 72.75 95 ALA A O 1
ATOM 738 N N . SER A 1 96 ? -5.069 11.695 6.584 1.00 69.06 96 SER A N 1
ATOM 739 C CA . SER A 1 96 ? -6.028 12.697 7.071 1.00 69.06 96 SER A CA 1
ATOM 740 C C . SER A 1 96 ? -7.156 12.074 7.899 1.00 69.06 96 SER A C 1
ATOM 742 O O . SER A 1 96 ? -7.506 12.614 8.949 1.00 69.06 96 SER A O 1
ATOM 744 N N . ARG A 1 97 ? -7.657 10.895 7.504 1.00 72.06 97 ARG A N 1
ATOM 745 C CA . ARG A 1 97 ? -8.650 10.139 8.289 1.00 72.06 97 ARG A CA 1
ATOM 746 C C . ARG A 1 97 ? -8.107 9.735 9.656 1.00 72.06 97 ARG A C 1
ATOM 748 O O . ARG A 1 97 ? -8.799 9.900 10.659 1.00 72.06 97 ARG A O 1
ATOM 755 N N . LEU A 1 98 ? -6.867 9.250 9.706 1.00 74.12 98 LEU A N 1
ATOM 756 C CA . LEU A 1 98 ? -6.232 8.835 10.956 1.00 74.12 98 LEU A CA 1
ATOM 757 C C . LEU A 1 98 ? -6.033 10.017 11.918 1.00 74.12 98 LEU A C 1
ATOM 759 O O . LEU A 1 98 ? -6.384 9.911 13.092 1.00 74.12 98 LEU A O 1
ATOM 763 N N . PHE A 1 99 ? -5.527 11.154 11.426 1.00 70.62 99 PHE A N 1
ATOM 764 C CA . PHE A 1 99 ? -5.336 12.359 12.245 1.00 70.62 99 PHE A CA 1
ATOM 765 C C . PHE A 1 99 ? -6.669 12.940 12.743 1.00 70.62 99 PHE A C 1
ATOM 767 O O . PHE A 1 99 ? -6.750 13.370 13.894 1.00 70.62 99 PHE A O 1
ATOM 774 N N . PHE A 1 100 ? -7.724 12.893 11.922 1.00 67.50 100 PHE A N 1
ATOM 775 C CA . PHE A 1 100 ? -9.065 13.334 12.314 1.00 67.50 100 PHE A CA 1
ATOM 776 C C . PHE A 1 100 ? -9.637 12.486 13.458 1.00 67.50 100 PHE A C 1
ATOM 778 O O . PHE A 1 100 ? -10.119 13.028 14.452 1.00 67.50 100 PHE A O 1
ATOM 785 N N . VAL A 1 101 ? -9.539 11.156 13.363 1.00 66.19 101 VAL A N 1
ATOM 786 C CA . VAL A 1 101 ? -9.985 10.252 14.438 1.00 66.19 101 VAL A CA 1
ATOM 787 C C . VAL A 1 101 ? -9.127 10.423 15.696 1.00 66.19 101 VAL A C 1
ATOM 789 O O . VAL A 1 101 ? -9.670 10.503 16.794 1.00 66.19 101 VAL A O 1
ATOM 792 N N . GLY A 1 102 ? -7.807 10.559 15.558 1.00 67.88 102 GLY A N 1
ATOM 793 C CA . GLY A 1 102 ? -6.914 10.737 16.707 1.00 67.88 102 GLY A CA 1
ATOM 794 C C . GLY A 1 102 ? -7.131 12.051 17.472 1.00 67.88 102 GLY A C 1
ATOM 795 O O . GLY A 1 102 ? -7.010 12.071 18.696 1.00 67.88 102 GLY A O 1
ATOM 796 N N . SER A 1 103 ? -7.512 13.136 16.790 1.00 65.50 103 SER A N 1
ATOM 797 C CA . SER A 1 103 ? -7.909 14.390 17.451 1.00 65.50 103 SER A CA 1
ATOM 798 C C . SER A 1 103 ? -9.285 14.279 18.119 1.00 65.50 103 SER A C 1
ATOM 800 O O . SER A 1 103 ? -9.455 14.779 19.227 1.00 65.50 103 SER A O 1
ATOM 802 N N . ARG A 1 104 ? -10.243 13.546 17.528 1.00 62.78 104 ARG A N 1
ATOM 803 C CA . ARG A 1 104 ? -11.551 13.285 18.167 1.00 62.78 104 ARG A CA 1
ATOM 804 C C . ARG A 1 104 ? -11.434 12.524 19.487 1.00 62.78 104 ARG A C 1
ATOM 806 O O . ARG A 1 104 ? -12.210 12.784 20.400 1.00 62.78 104 ARG A O 1
ATOM 813 N N . GLU A 1 105 ? -10.465 11.621 19.587 1.00 69.62 105 GLU A N 1
ATOM 814 C CA . GLU A 1 105 ? -10.145 10.878 20.814 1.00 69.62 105 GLU A CA 1
ATOM 815 C C . GLU A 1 105 ? -9.236 11.675 21.777 1.00 69.62 105 GLU A C 1
ATOM 817 O O . GLU A 1 105 ? -8.776 11.145 22.789 1.00 69.62 105 GLU A O 1
ATOM 822 N N . GLY A 1 106 ? -8.939 12.946 21.470 1.00 66.50 106 GLY A N 1
ATOM 823 C CA . GLY A 1 106 ? -8.122 13.837 22.301 1.00 66.50 106 GLY A CA 1
ATOM 824 C C . GLY A 1 106 ? -6.632 13.480 22.359 1.00 66.50 106 GLY A C 1
ATOM 825 O O . GLY A 1 106 ? -5.912 14.001 23.209 1.00 66.50 106 GLY A O 1
ATOM 826 N N . GLN A 1 107 ? -6.149 12.590 21.484 1.00 73.06 107 GLN A N 1
ATOM 827 C CA . GLN A 1 107 ? -4.753 12.127 21.472 1.00 73.06 107 GLN A CA 1
ATOM 828 C C . GLN A 1 107 ? -3.809 13.071 20.709 1.00 73.06 107 GLN A C 1
ATOM 830 O O . GLN A 1 107 ? -2.592 12.994 20.876 1.00 73.06 107 GLN A O 1
ATOM 835 N N . LEU A 1 108 ? -4.351 13.958 19.869 1.00 68.00 108 LEU A N 1
ATOM 836 C CA . LEU A 1 108 ? -3.610 14.899 19.025 1.00 68.00 108 LEU A CA 1
ATOM 837 C C . LEU A 1 108 ? -4.198 16.316 19.155 1.00 68.00 108 LEU A C 1
ATOM 839 O O . LEU A 1 108 ? -5.411 16.442 19.307 1.00 68.00 108 LEU A O 1
ATOM 843 N N . PRO A 1 109 ? -3.375 17.382 19.079 1.00 65.81 109 PRO A N 1
ATOM 844 C CA . PRO A 1 109 ? -3.840 18.758 19.247 1.00 65.81 109 PRO A CA 1
ATOM 845 C C . PRO A 1 109 ? -4.821 19.185 18.144 1.00 65.81 109 PRO A C 1
ATOM 847 O O . PRO A 1 109 ? -4.553 18.995 16.956 1.00 65.81 109 PRO A O 1
ATOM 850 N N . ASP A 1 110 ? -5.909 19.853 18.545 1.00 58.75 110 ASP A N 1
ATOM 851 C CA . ASP A 1 110 ? -7.038 20.260 17.685 1.00 58.75 110 ASP A CA 1
ATOM 852 C C . ASP A 1 110 ? -6.647 21.152 16.493 1.00 58.75 110 ASP A C 1
ATOM 854 O O . ASP A 1 110 ? -7.366 21.227 15.497 1.00 58.75 110 ASP A O 1
ATOM 858 N N . ALA A 1 111 ? -5.471 21.787 16.544 1.00 59.84 111 ALA A N 1
ATOM 859 C CA . ALA A 1 111 ? -4.921 22.572 15.439 1.00 59.84 111 ALA A CA 1
ATOM 860 C C . ALA A 1 111 ? -4.688 21.740 14.160 1.00 59.84 111 ALA A C 1
ATOM 862 O O . ALA A 1 111 ? -4.755 22.286 13.059 1.00 59.84 111 ALA A O 1
ATOM 863 N N . LEU A 1 112 ? -4.455 20.425 14.284 1.00 55.56 112 LEU A N 1
ATOM 864 C CA . LEU A 1 112 ? -4.321 19.504 13.145 1.00 55.56 112 LEU A CA 1
ATOM 865 C C . LEU A 1 112 ? -5.679 19.099 12.539 1.00 55.56 112 LEU A C 1
ATOM 867 O O . LEU A 1 112 ? -5.713 18.535 11.448 1.00 55.56 112 LEU A O 1
ATOM 871 N N . CYS A 1 113 ? -6.783 19.396 13.232 1.00 51.56 113 CYS A N 1
ATOM 872 C CA . CYS A 1 113 ? -8.154 19.013 12.882 1.00 51.56 113 CYS A CA 1
ATOM 873 C C . CYS A 1 113 ? -8.999 20.205 12.392 1.00 51.56 113 CYS A C 1
ATOM 875 O O . CYS A 1 113 ? -10.205 20.073 12.185 1.00 51.56 113 CYS A O 1
ATOM 877 N N . MET A 1 114 ? -8.396 21.388 12.210 1.00 47.47 114 MET A N 1
ATOM 878 C CA . MET A 1 114 ? -9.137 22.593 11.840 1.00 47.47 114 MET A CA 1
ATOM 879 C C . MET A 1 114 ? -9.669 22.505 10.402 1.00 47.47 114 MET A C 1
ATOM 881 O O . MET A 1 114 ? -9.040 22.948 9.443 1.00 47.47 114 MET A O 1
ATOM 885 N N . ILE A 1 115 ? -10.872 21.947 10.270 1.00 53.47 115 ILE A N 1
ATOM 886 C CA . ILE A 1 115 ? -11.703 22.036 9.076 1.00 53.47 115 ILE A CA 1
ATOM 887 C C . ILE A 1 115 ? -12.113 23.498 8.882 1.00 53.47 115 ILE A C 1
ATOM 889 O O . ILE A 1 115 ? -12.819 24.088 9.700 1.00 53.47 115 ILE A O 1
ATOM 893 N N . HIS A 1 116 ? -11.645 24.128 7.807 1.00 40.66 116 HIS A N 1
ATOM 894 C CA . HIS A 1 116 ? -12.017 25.507 7.520 1.00 40.66 116 HIS A CA 1
ATOM 895 C C . HIS A 1 116 ? -13.494 25.555 7.089 1.00 40.66 116 HIS A C 1
ATOM 897 O O . HIS A 1 116 ? -13.837 25.185 5.967 1.00 40.66 116 HIS A O 1
ATOM 903 N N . ILE A 1 117 ? -14.387 26.036 7.962 1.00 39.12 117 ILE A N 1
ATOM 904 C CA . ILE A 1 117 ? -15.788 26.339 7.618 1.00 39.12 117 ILE A CA 1
ATOM 905 C C . ILE A 1 117 ? -15.802 27.632 6.792 1.00 39.12 117 ILE A C 1
ATOM 907 O O . ILE A 1 117 ? -16.172 28.702 7.263 1.00 39.12 117 ILE A O 1
ATOM 911 N N . SER A 1 118 ? -15.335 27.565 5.549 1.00 36.53 118 SER A N 1
ATOM 912 C CA . SER A 1 118 ? -15.661 28.571 4.538 1.00 36.53 118 SER A CA 1
ATOM 913 C C . SER A 1 118 ? -15.377 28.021 3.150 1.00 36.53 118 SER A C 1
ATOM 915 O O . SER A 1 118 ? -14.298 28.218 2.604 1.00 36.53 118 SER A O 1
ATOM 917 N N . ALA A 1 119 ? -16.357 27.310 2.598 1.00 36.94 119 ALA A N 1
ATOM 918 C CA . ALA A 1 119 ? -16.680 27.351 1.176 1.00 36.94 119 ALA A CA 1
ATOM 919 C C . ALA A 1 119 ? -17.988 26.590 0.930 1.00 36.94 119 ALA A C 1
ATOM 921 O O . ALA A 1 119 ? -18.021 25.542 0.291 1.00 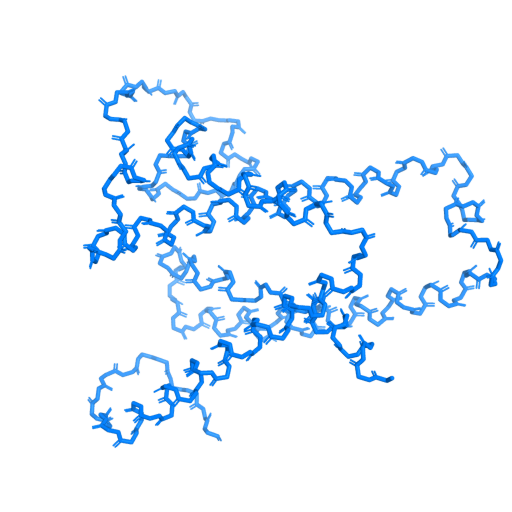36.94 119 ALA A O 1
ATOM 922 N N . SER A 1 120 ? -19.104 27.177 1.365 1.00 37.75 120 SER A N 1
ATOM 923 C CA . SER A 1 120 ? -20.351 27.032 0.615 1.00 37.75 120 SER A CA 1
ATOM 924 C C . SER A 1 120 ? -20.140 27.656 -0.768 1.00 37.75 120 SER A C 1
ATOM 926 O O . SER A 1 120 ? -20.469 28.819 -0.996 1.00 37.75 120 SER A O 1
ATOM 928 N N . ARG A 1 121 ? -19.548 26.905 -1.700 1.00 26.12 121 ARG A N 1
ATOM 929 C CA . ARG A 1 121 ? -19.726 27.151 -3.130 1.00 26.12 121 ARG A CA 1
ATOM 930 C C . ARG A 1 121 ? -20.188 25.861 -3.800 1.00 26.12 121 ARG A C 1
ATOM 932 O O . ARG A 1 121 ? -19.437 24.889 -3.804 1.00 26.12 121 ARG A O 1
ATOM 939 N N . PRO A 1 122 ? -21.393 25.850 -4.393 1.00 34.06 122 PRO A N 1
ATOM 940 C CA . PRO A 1 122 ? -21.808 24.760 -5.254 1.00 34.06 122 PRO A CA 1
ATOM 941 C C . PRO A 1 122 ? -20.950 24.835 -6.523 1.00 34.06 122 PRO A C 1
ATOM 943 O O . PRO A 1 122 ? -21.137 25.720 -7.354 1.00 34.06 122 PRO A O 1
ATOM 946 N N . SER A 1 123 ? -19.957 23.956 -6.649 1.00 33.75 123 SER A N 1
ATOM 947 C CA . SER A 1 123 ? -19.268 23.736 -7.923 1.00 33.75 123 SER A CA 1
ATOM 948 C C . SER A 1 123 ? -19.991 22.620 -8.691 1.00 33.75 123 SER A C 1
ATOM 950 O O . SER A 1 123 ? -20.461 21.663 -8.069 1.00 33.75 123 SER A O 1
ATOM 952 N N . PRO A 1 124 ? -20.162 22.747 -10.020 1.00 35.44 124 PRO A N 1
ATOM 953 C CA . PRO A 1 124 ? -20.903 21.771 -10.809 1.00 35.44 124 PRO A CA 1
ATOM 954 C C . PRO A 1 124 ? -20.166 20.417 -10.827 1.00 35.44 124 PRO A C 1
ATOM 956 O O . PRO A 1 124 ? -18.956 20.377 -11.065 1.00 35.44 124 PRO A O 1
ATOM 959 N N . PRO A 1 125 ? -20.869 19.295 -10.598 1.00 45.62 125 PRO A N 1
ATOM 960 C CA . PRO A 1 125 ? -20.248 17.987 -10.441 1.00 45.62 125 PRO A CA 1
ATOM 961 C C . PRO A 1 125 ? -20.080 17.329 -11.811 1.00 45.62 125 PRO A C 1
ATOM 963 O O . PRO A 1 125 ? -21.030 16.719 -12.282 1.00 45.62 125 PRO A O 1
ATOM 966 N N . CYS A 1 126 ? -18.929 17.449 -12.490 1.00 42.34 126 CYS A N 1
ATOM 967 C CA . CYS A 1 126 ? -18.725 16.659 -13.724 1.00 42.34 126 CYS A CA 1
ATOM 968 C C . CYS A 1 126 ? -17.290 16.385 -14.225 1.00 42.34 126 CYS A C 1
ATOM 970 O O . CYS A 1 126 ? -17.171 15.775 -15.279 1.00 42.34 126 CYS A O 1
ATOM 972 N N . PHE A 1 127 ? -16.192 16.727 -13.534 1.00 39.44 127 PHE A N 1
ATOM 973 C CA . PHE A 1 127 ? -14.858 16.326 -14.051 1.00 39.44 127 PHE A CA 1
ATOM 974 C C . PHE A 1 127 ? -13.859 15.840 -12.996 1.00 39.44 127 PHE A C 1
ATOM 976 O O . PHE A 1 127 ? -13.190 14.833 -13.215 1.00 39.44 127 PHE A O 1
ATOM 983 N N . SER A 1 128 ? -13.803 16.454 -11.811 1.00 43.66 128 SER A N 1
ATOM 984 C CA . SER A 1 128 ? -12.894 15.983 -10.750 1.00 43.66 128 SER A CA 1
ATOM 985 C C . SER A 1 128 ? -13.391 14.720 -10.036 1.00 43.66 128 SER A C 1
ATOM 987 O O . SER A 1 128 ? -12.578 13.947 -9.535 1.00 43.66 128 SER A O 1
ATOM 989 N N . THR A 1 129 ? -14.705 14.463 -10.034 1.00 46.53 129 THR A N 1
ATOM 990 C CA . THR A 1 129 ? -15.319 13.273 -9.415 1.00 46.53 129 THR A CA 1
ATOM 991 C C . THR A 1 129 ? -15.074 11.992 -10.225 1.00 46.53 129 THR A C 1
ATOM 993 O O . THR A 1 129 ? -14.979 10.912 -9.651 1.00 46.53 129 THR A O 1
ATOM 996 N N . TRP A 1 130 ? -14.907 12.092 -11.550 1.00 32.44 130 TRP A N 1
ATOM 997 C CA . TRP A 1 130 ? -14.682 10.927 -12.422 1.00 32.44 130 TRP A CA 1
ATOM 998 C C . TRP A 1 130 ? -13.253 10.375 -12.351 1.00 32.44 130 TRP A C 1
ATOM 1000 O O . TRP A 1 130 ? -13.066 9.170 -12.468 1.00 32.44 130 TRP A O 1
ATOM 1010 N N . VAL A 1 131 ? -12.250 11.232 -12.120 1.00 41.94 131 VAL A N 1
ATOM 1011 C CA . VAL A 1 131 ? -10.843 10.806 -11.967 1.00 41.94 131 VAL A CA 1
ATOM 1012 C C . VAL A 1 131 ? -10.556 10.276 -10.557 1.00 41.94 131 VAL A C 1
ATOM 1014 O O . VAL A 1 131 ? -9.638 9.484 -10.376 1.00 41.94 131 VAL A O 1
ATOM 1017 N N . SER A 1 132 ? -11.343 10.685 -9.559 1.00 41.31 132 SER A N 1
ATOM 1018 C CA . SER A 1 132 ? -11.116 10.314 -8.158 1.00 41.31 132 SER A CA 1
ATOM 1019 C C . SER A 1 132 ? -11.977 9.152 -7.661 1.00 41.31 132 SER A C 1
ATOM 1021 O O . SER A 1 132 ? -11.584 8.518 -6.691 1.00 41.31 132 SER A O 1
ATOM 1023 N N . GLY A 1 133 ? -13.112 8.824 -8.293 1.00 34.72 133 GLY A N 1
ATOM 1024 C CA . GLY A 1 133 ? -13.933 7.674 -7.883 1.00 34.72 133 GLY A CA 1
ATOM 1025 C C . GLY A 1 133 ? -14.391 7.714 -6.416 1.00 34.72 133 GLY A C 1
ATOM 1026 O O . GLY A 1 133 ? -14.667 6.667 -5.838 1.00 34.72 133 GLY A O 1
ATOM 1027 N N . VAL A 1 134 ? -14.453 8.902 -5.803 1.00 44.94 134 VAL A N 1
ATOM 1028 C CA . VAL A 1 134 ? -14.822 9.083 -4.394 1.00 44.94 134 VAL A CA 1
ATOM 1029 C C . VAL A 1 134 ? -16.320 9.379 -4.287 1.00 44.94 134 VAL A C 1
ATOM 1031 O O . VAL A 1 134 ? -16.840 10.320 -4.888 1.00 44.94 134 VAL A O 1
ATOM 1034 N N . SER A 1 135 ? -17.004 8.527 -3.523 1.00 37.81 135 SER A N 1
ATOM 1035 C CA . SER A 1 135 ? -18.427 8.584 -3.173 1.00 37.81 135 SER A CA 1
ATOM 1036 C C . SER A 1 135 ? -18.774 9.858 -2.370 1.00 37.81 135 SER A C 1
ATOM 1038 O O . SER A 1 135 ? -17.906 10.396 -1.677 1.00 37.81 135 SER A O 1
ATOM 1040 N N . PRO A 1 136 ? -20.027 10.361 -2.403 1.00 42.41 136 PRO A N 1
ATOM 1041 C CA . PRO A 1 136 ? -20.431 11.603 -1.742 1.00 42.41 136 PRO A CA 1
ATOM 1042 C C . PRO A 1 136 ? -20.699 11.378 -0.243 1.00 42.41 136 PRO A C 1
ATOM 1044 O O . PRO A 1 136 ? -21.834 11.451 0.225 1.00 42.41 136 PRO A O 1
ATOM 1047 N N . GLY A 1 137 ? -19.637 11.084 0.508 1.00 41.16 137 GLY A N 1
ATOM 1048 C CA . GLY A 1 137 ? -19.660 10.828 1.947 1.00 41.16 137 GLY A CA 1
ATOM 1049 C C . GLY A 1 137 ? -18.641 11.676 2.707 1.00 41.16 137 GLY A C 1
ATOM 1050 O O . GLY A 1 137 ? -17.579 11.198 3.076 1.00 41.16 137 GLY A O 1
ATOM 1051 N N . GLY A 1 138 ? -18.985 12.939 2.964 1.00 43.06 138 GLY A N 1
ATOM 1052 C CA . GLY A 1 138 ? -18.651 13.616 4.225 1.00 43.06 138 GLY A CA 1
ATOM 1053 C C . GLY A 1 138 ? -17.224 14.097 4.505 1.00 43.06 138 GLY A C 1
ATOM 1054 O O . GLY A 1 138 ? -17.041 14.726 5.544 1.00 43.06 138 GLY A O 1
ATOM 1055 N N . ILE A 1 139 ? -16.237 13.897 3.631 1.00 46.34 139 ILE A N 1
ATOM 1056 C CA . ILE A 1 139 ? -14.943 14.589 3.755 1.00 46.34 139 ILE A CA 1
ATOM 1057 C C . ILE A 1 139 ? -14.860 15.620 2.630 1.00 46.34 139 ILE A C 1
ATOM 1059 O O . ILE A 1 139 ? -14.905 15.228 1.460 1.00 46.34 139 ILE A O 1
ATOM 1063 N N . PRO A 1 140 ? -14.767 16.930 2.925 1.00 43.09 140 PRO A N 1
ATOM 1064 C CA . PRO A 1 140 ? -14.477 17.895 1.884 1.00 43.09 140 PRO A CA 1
ATOM 1065 C C . PRO A 1 140 ? -13.066 17.581 1.369 1.00 43.09 140 PRO A C 1
ATOM 1067 O O . PRO A 1 140 ? -12.069 17.758 2.056 1.00 43.09 140 PRO A O 1
ATOM 1070 N N . ALA A 1 141 ? -12.995 17.017 0.164 1.00 47.25 141 ALA A N 1
ATOM 107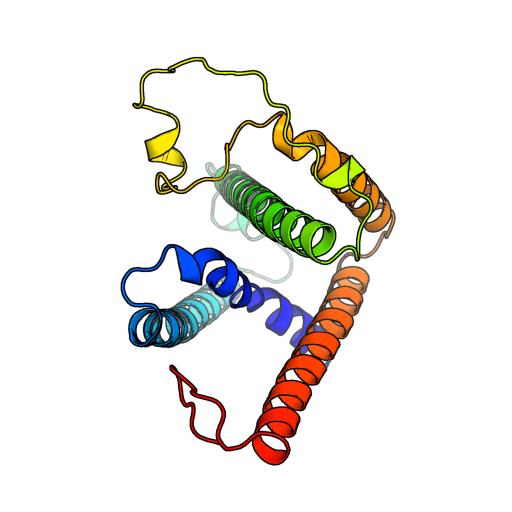1 C CA . ALA A 1 141 ? -11.753 16.765 -0.560 1.00 47.25 141 ALA A CA 1
ATOM 1072 C C . ALA A 1 141 ? -11.221 18.071 -1.172 1.00 47.25 141 ALA A C 1
ATOM 1074 O O . ALA A 1 141 ? -10.861 18.124 -2.350 1.00 47.25 141 ALA A O 1
ATOM 1075 N N . ASP A 1 142 ? -11.242 19.161 -0.406 1.00 45.09 142 ASP A N 1
ATOM 1076 C CA . ASP A 1 142 ? -10.611 20.399 -0.812 1.00 45.09 142 ASP A CA 1
ATOM 1077 C C . ASP A 1 142 ? -9.109 20.318 -0.479 1.00 45.09 142 ASP A C 1
ATOM 1079 O O . ASP A 1 142 ? -8.734 19.976 0.641 1.00 45.09 142 ASP A O 1
ATOM 1083 N N . PRO A 1 143 ? -8.206 20.642 -1.421 1.00 49.38 143 PRO A N 1
ATOM 1084 C CA . PRO A 1 143 ? -6.758 20.599 -1.185 1.00 49.38 143 PRO A CA 1
ATOM 1085 C C . PRO A 1 143 ? -6.275 21.550 -0.070 1.00 49.38 143 PRO A C 1
ATOM 1087 O O . PRO A 1 143 ? -5.101 21.522 0.292 1.00 49.38 143 PRO A O 1
ATOM 1090 N N . VAL A 1 144 ? -7.161 22.387 0.481 1.00 46.91 144 VAL A N 1
ATOM 1091 C CA . VAL A 1 144 ? -6.864 23.413 1.488 1.00 46.91 144 VAL A CA 1
ATOM 1092 C C . VAL A 1 144 ? -7.102 22.909 2.920 1.00 46.91 144 VAL A C 1
ATOM 1094 O O . VAL A 1 144 ? -6.322 23.252 3.806 1.00 46.91 144 VAL A O 1
ATOM 1097 N N . SER A 1 145 ? -8.093 22.040 3.157 1.00 52.53 145 SER A N 1
ATOM 1098 C CA . SER A 1 145 ? -8.327 21.380 4.456 1.00 52.53 145 SER A CA 1
ATOM 1099 C C . SER A 1 145 ? -7.277 20.318 4.803 1.00 52.53 145 SER A C 1
ATOM 1101 O O . SER A 1 145 ? -7.034 20.045 5.977 1.00 52.53 145 SER A O 1
ATOM 1103 N N . ALA A 1 146 ? -6.586 19.768 3.801 1.00 55.16 146 ALA A N 1
ATOM 1104 C CA . ALA A 1 146 ? -5.467 18.847 3.998 1.00 55.16 146 ALA A CA 1
ATOM 1105 C C . ALA A 1 146 ? -4.162 19.549 4.429 1.00 55.16 146 ALA A C 1
ATOM 1107 O O . ALA A 1 146 ? -3.234 18.881 4.883 1.00 55.16 146 ALA A O 1
ATOM 1108 N N . LEU A 1 147 ? -4.071 20.881 4.312 1.00 60.28 147 LEU A N 1
ATOM 1109 C CA . LEU A 1 147 ? -2.839 21.652 4.528 1.00 60.28 147 LEU A CA 1
ATOM 1110 C C . LEU A 1 147 ? -2.218 21.481 5.936 1.00 60.28 147 LEU A C 1
ATOM 1112 O O . LEU A 1 147 ? -1.001 21.286 6.010 1.00 60.28 147 LEU A O 1
ATOM 1116 N N . PRO A 1 148 ? -2.989 21.475 7.047 1.00 61.53 148 PRO A N 1
ATOM 1117 C CA . PRO A 1 148 ? -2.440 21.280 8.393 1.00 61.53 148 PRO A CA 1
ATOM 1118 C C . PRO A 1 148 ? -1.856 19.879 8.623 1.00 61.53 148 PRO A C 1
ATOM 1120 O O . PRO A 1 148 ? -0.964 19.727 9.450 1.00 61.53 148 PRO A O 1
ATOM 1123 N N . VAL A 1 149 ? -2.326 18.867 7.883 1.00 64.81 149 VAL A N 1
ATOM 1124 C CA . VAL A 1 149 ? -1.812 17.484 7.925 1.00 64.81 149 VAL A CA 1
ATOM 1125 C C . VAL A 1 149 ? -0.642 17.305 6.953 1.00 64.81 149 VAL A C 1
ATOM 1127 O O . VAL A 1 149 ? 0.326 16.605 7.254 1.00 64.81 149 VAL A O 1
ATOM 1130 N N . LEU A 1 150 ? -0.700 17.975 5.799 1.00 70.31 150 LEU A N 1
ATOM 1131 C CA . LEU A 1 150 ? 0.309 17.896 4.746 1.00 70.31 150 LEU A CA 1
ATOM 1132 C C . LEU A 1 150 ? 1.657 18.477 5.187 1.00 70.31 150 LEU A C 1
ATOM 1134 O O . LEU A 1 150 ? 2.694 17.942 4.813 1.00 70.31 150 LEU A O 1
ATOM 1138 N N . LEU A 1 151 ? 1.656 19.551 5.982 1.00 73.81 151 LEU A N 1
ATOM 1139 C CA . LEU A 1 151 ? 2.881 20.190 6.472 1.00 73.81 151 LEU A CA 1
ATOM 1140 C C . LEU A 1 151 ? 3.719 19.268 7.385 1.00 73.81 151 LEU A C 1
ATOM 1142 O O . LEU A 1 151 ? 4.889 19.047 7.066 1.00 73.81 151 LEU A O 1
ATOM 1146 N N . PRO A 1 152 ? 3.173 18.677 8.469 1.00 74.19 152 PRO A N 1
ATOM 1147 C CA . PRO A 1 152 ? 3.911 17.714 9.281 1.00 74.19 152 PRO A CA 1
ATOM 1148 C C . PRO A 1 152 ? 4.279 16.442 8.508 1.00 74.19 152 PRO A C 1
ATOM 1150 O O . PRO A 1 152 ? 5.394 15.946 8.664 1.00 74.19 152 PRO A O 1
ATOM 1153 N N . GLN A 1 153 ? 3.397 15.941 7.633 1.00 76.69 153 GLN A N 1
ATOM 1154 C CA . GLN A 1 153 ? 3.718 14.797 6.768 1.00 76.69 153 GLN A CA 1
ATOM 1155 C C . GLN A 1 153 ? 4.870 15.101 5.801 1.00 76.69 153 GLN A C 1
ATOM 1157 O O . GLN A 1 153 ? 5.787 14.297 5.662 1.00 76.69 153 GLN A O 1
ATOM 1162 N N . GLY A 1 154 ? 4.857 16.270 5.162 1.00 79.25 154 GLY A N 1
ATOM 1163 C CA . GLY A 1 154 ? 5.905 16.719 4.249 1.00 79.25 154 GLY A CA 1
ATOM 1164 C C . GLY A 1 154 ? 7.233 16.953 4.964 1.00 79.25 154 GLY A C 1
ATOM 1165 O O . GLY A 1 154 ? 8.275 16.537 4.465 1.00 79.25 154 GLY A O 1
ATOM 1166 N N . ALA A 1 155 ? 7.207 17.537 6.164 1.00 82.25 155 ALA A N 1
ATOM 1167 C CA . ALA A 1 155 ? 8.398 17.694 6.996 1.00 82.25 155 ALA A CA 1
ATOM 1168 C C . ALA A 1 155 ? 9.006 16.335 7.383 1.00 82.25 155 ALA A C 1
ATOM 1170 O O . ALA A 1 155 ? 10.219 16.149 7.284 1.00 82.25 155 ALA A O 1
ATOM 1171 N N . MET A 1 156 ? 8.166 15.364 7.756 1.00 79.56 156 MET A N 1
ATOM 1172 C CA . MET A 1 156 ? 8.613 14.002 8.050 1.00 79.56 156 MET A CA 1
ATOM 1173 C C . MET A 1 156 ? 9.170 13.304 6.798 1.00 79.56 156 MET A C 1
ATOM 1175 O O . MET A 1 156 ? 10.217 12.664 6.861 1.00 79.56 156 MET A O 1
ATOM 1179 N N . ALA A 1 157 ? 8.530 13.477 5.638 1.00 81.12 157 ALA A N 1
ATOM 1180 C CA . ALA A 1 157 ? 9.023 12.942 4.370 1.00 81.12 157 ALA A CA 1
ATOM 1181 C C . ALA A 1 157 ? 10.393 13.529 3.986 1.00 81.12 157 ALA A C 1
ATOM 1183 O O . ALA A 1 157 ? 11.276 12.787 3.562 1.00 81.12 157 ALA A O 1
ATOM 1184 N N . LEU A 1 158 ? 10.609 14.833 4.186 1.00 83.88 158 LEU A N 1
ATOM 1185 C CA . LEU A 1 158 ? 11.907 15.486 3.964 1.00 83.88 158 LEU A CA 1
ATOM 1186 C C . LEU A 1 158 ? 12.994 14.962 4.914 1.00 83.88 158 LEU A C 1
ATOM 1188 O O . LEU A 1 158 ? 14.147 14.792 4.510 1.00 83.88 158 LEU A O 1
ATOM 1192 N N . LEU A 1 159 ? 12.626 14.656 6.159 1.00 83.31 159 LEU A N 1
ATOM 1193 C CA . LEU A 1 159 ? 13.532 14.027 7.117 1.00 83.31 159 LEU A CA 1
ATOM 1194 C C . LEU A 1 159 ? 13.912 12.612 6.659 1.00 83.31 159 LEU A C 1
ATOM 1196 O O . LEU A 1 159 ? 15.093 12.271 6.662 1.00 83.31 159 LEU A O 1
ATOM 1200 N N . TYR A 1 160 ? 12.950 11.817 6.181 1.00 81.25 160 TYR A N 1
ATOM 1201 C CA . TYR A 1 160 ? 13.234 10.495 5.615 1.00 81.25 160 TYR A CA 1
ATOM 1202 C C . TYR A 1 160 ? 14.065 10.552 4.326 1.00 81.25 160 TYR A C 1
ATOM 1204 O O . TYR A 1 160 ? 14.909 9.685 4.119 1.00 81.25 160 TYR A O 1
ATOM 1212 N N . LEU A 1 161 ? 13.901 11.591 3.501 1.00 81.88 161 LEU A N 1
ATOM 1213 C CA . LEU A 1 161 ? 14.725 11.821 2.305 1.00 81.88 161 LEU A CA 1
ATOM 1214 C C . LEU A 1 161 ? 16.181 12.179 2.626 1.00 81.88 161 LEU A C 1
ATOM 1216 O O . LEU A 1 161 ? 17.046 12.039 1.766 1.00 81.88 161 LEU A O 1
ATOM 1220 N N . SER A 1 162 ? 16.468 12.616 3.854 1.00 81.00 162 SER A N 1
ATOM 1221 C CA . SER A 1 162 ? 17.841 12.878 4.300 1.00 81.00 162 SER A CA 1
ATOM 1222 C C . SER A 1 162 ? 18.626 11.586 4.574 1.00 81.00 162 SER A C 1
ATOM 1224 O O . SER A 1 162 ? 19.838 11.638 4.784 1.00 81.00 162 SER A O 1
ATOM 1226 N N . VAL A 1 163 ? 17.961 10.423 4.568 1.00 80.06 163 VAL A N 1
ATOM 1227 C CA . VAL A 1 163 ? 18.605 9.113 4.696 1.00 80.06 163 VAL A CA 1
ATOM 1228 C C . VAL A 1 163 ? 19.152 8.691 3.323 1.00 80.06 163 VAL A C 1
ATOM 1230 O O . VAL A 1 163 ? 18.372 8.508 2.391 1.00 80.06 163 VAL A O 1
ATOM 1233 N N . PRO A 1 164 ? 20.477 8.503 3.173 1.00 72.31 164 PRO A N 1
ATOM 1234 C CA . PRO A 1 164 ? 21.106 8.280 1.868 1.00 72.31 164 PRO A CA 1
ATOM 1235 C C . PRO A 1 164 ? 20.847 6.888 1.270 1.00 72.31 164 PRO A C 1
ATOM 1237 O O . PRO A 1 164 ? 21.122 6.678 0.092 1.00 72.31 164 PRO A O 1
ATOM 1240 N N . ASP A 1 165 ? 20.343 5.934 2.060 1.00 82.25 165 ASP A N 1
ATOM 1241 C CA . ASP A 1 165 ? 20.166 4.542 1.642 1.00 82.25 165 ASP A CA 1
ATOM 1242 C C . ASP A 1 165 ? 18.702 4.089 1.749 1.00 82.25 165 ASP A C 1
ATOM 1244 O O . ASP A 1 165 ? 18.142 3.911 2.837 1.00 82.25 165 ASP A O 1
ATOM 1248 N N . VAL A 1 166 ? 18.090 3.863 0.585 1.00 80.69 166 VAL A N 1
ATOM 1249 C CA . VAL A 1 166 ? 16.691 3.437 0.452 1.00 80.69 166 VAL A CA 1
ATOM 1250 C C . VAL A 1 166 ? 16.480 2.042 1.039 1.00 80.69 166 VAL A C 1
ATOM 1252 O O . VAL A 1 166 ? 15.436 1.781 1.635 1.00 80.69 166 VAL A O 1
ATOM 1255 N N . PHE A 1 167 ? 17.466 1.143 0.942 1.00 79.94 167 PHE A N 1
ATOM 1256 C CA . PHE A 1 167 ? 17.320 -0.207 1.489 1.00 79.94 167 PHE A CA 1
ATOM 1257 C C . PHE A 1 167 ? 17.283 -0.191 3.015 1.00 79.94 167 PHE A C 1
ATOM 1259 O O . PHE A 1 167 ? 16.502 -0.927 3.620 1.00 79.94 167 PHE A O 1
ATOM 1266 N N . GLN A 1 168 ? 18.073 0.668 3.658 1.00 81.00 168 GLN A N 1
ATOM 1267 C CA . GLN A 1 168 ? 17.999 0.849 5.110 1.00 81.00 168 GLN A CA 1
ATOM 1268 C C . GLN A 1 168 ? 16.643 1.414 5.532 1.00 81.00 168 GLN A C 1
ATOM 1270 O O . GLN A 1 168 ? 16.048 0.912 6.488 1.00 81.00 168 GLN A O 1
ATOM 1275 N N . LEU A 1 169 ? 16.117 2.383 4.779 1.00 83.75 169 LEU A N 1
ATOM 1276 C CA . LEU A 1 169 ? 14.802 2.961 5.043 1.00 83.75 169 LEU A CA 1
ATOM 1277 C C . LEU A 1 169 ? 13.674 1.923 4.901 1.00 83.75 169 LEU A C 1
ATOM 1279 O O . LEU A 1 169 ? 12.826 1.825 5.788 1.00 83.75 169 LEU A O 1
ATOM 1283 N N . ILE A 1 170 ? 13.701 1.096 3.848 1.00 83.94 170 ILE A N 1
ATOM 1284 C CA . ILE A 1 170 ? 12.732 0.004 3.643 1.00 83.94 170 ILE A CA 1
ATOM 1285 C C . ILE A 1 170 ? 12.781 -0.990 4.804 1.00 83.94 170 ILE A C 1
ATOM 1287 O O . ILE A 1 170 ? 11.733 -1.401 5.302 1.00 83.94 170 ILE A O 1
ATOM 1291 N N . ASN A 1 171 ? 13.976 -1.373 5.257 1.00 83.56 171 ASN A N 1
ATOM 1292 C CA . ASN A 1 171 ? 14.120 -2.312 6.369 1.00 83.56 171 ASN A CA 1
ATOM 1293 C C . ASN A 1 171 ? 13.596 -1.724 7.682 1.00 83.56 171 ASN A C 1
ATOM 1295 O O . ASN A 1 171 ? 12.883 -2.410 8.414 1.00 83.56 171 ASN A O 1
ATOM 1299 N N . TYR A 1 172 ? 13.907 -0.456 7.962 1.00 84.06 172 TYR A N 1
ATOM 1300 C CA . TYR A 1 172 ? 13.419 0.240 9.150 1.00 84.06 172 TYR A CA 1
ATOM 1301 C C . TYR A 1 172 ? 11.889 0.346 9.153 1.00 84.06 172 TYR A C 1
ATOM 1303 O O . TYR A 1 172 ? 11.242 -0.026 10.135 1.00 84.06 172 TYR A O 1
ATOM 1311 N N . PHE A 1 173 ? 11.310 0.788 8.033 1.00 84.62 173 PHE A N 1
ATOM 1312 C CA . PHE A 1 173 ? 9.864 0.877 7.862 1.00 84.62 173 PHE A CA 1
ATOM 1313 C C . PHE A 1 173 ? 9.200 -0.495 8.004 1.00 84.62 173 PHE A C 1
ATOM 1315 O O . PHE A 1 173 ? 8.253 -0.640 8.772 1.00 84.62 173 PHE A O 1
ATOM 1322 N N . SER A 1 174 ? 9.724 -1.513 7.315 1.00 85.12 174 SER A N 1
ATOM 1323 C CA . SER A 1 174 ? 9.168 -2.868 7.341 1.00 85.12 174 SER A CA 1
ATOM 1324 C C . SER A 1 174 ? 9.193 -3.445 8.750 1.00 85.12 174 SER A C 1
ATOM 1326 O O . SER A 1 174 ? 8.185 -3.972 9.208 1.00 85.12 174 SER A O 1
ATOM 1328 N N . PHE A 1 175 ? 10.310 -3.313 9.469 1.00 85.50 175 PHE A N 1
ATOM 1329 C CA . PHE A 1 175 ? 10.401 -3.780 10.850 1.00 85.50 175 PHE A CA 1
ATOM 1330 C C . PHE A 1 175 ? 9.344 -3.122 11.743 1.00 85.50 175 PHE A C 1
ATOM 1332 O O . PHE A 1 175 ? 8.620 -3.820 12.451 1.00 85.50 175 PHE A O 1
ATOM 1339 N N . ASN A 1 176 ? 9.226 -1.794 11.679 1.00 86.75 176 ASN A N 1
ATOM 1340 C CA . ASN A 1 176 ? 8.253 -1.048 12.469 1.00 86.75 176 ASN A CA 1
ATOM 1341 C C . ASN A 1 176 ? 6.811 -1.461 12.119 1.00 86.75 176 ASN A C 1
ATOM 1343 O O . ASN A 1 176 ? 6.038 -1.825 13.004 1.00 86.75 176 ASN A O 1
ATOM 1347 N N . TYR A 1 177 ? 6.484 -1.504 10.828 1.00 86.19 177 TYR A N 1
ATOM 1348 C CA . TYR A 1 177 ? 5.170 -1.888 10.318 1.00 86.19 177 TYR A CA 1
ATOM 1349 C C . TYR A 1 177 ? 4.765 -3.308 10.751 1.00 86.19 177 TYR A C 1
ATOM 1351 O O . TYR A 1 177 ? 3.679 -3.508 11.299 1.00 86.19 177 TYR A O 1
ATOM 1359 N N . TRP A 1 178 ? 5.656 -4.294 10.597 1.00 84.69 178 TRP A N 1
ATOM 1360 C CA . TRP A 1 178 ? 5.389 -5.676 11.011 1.00 84.69 178 TRP A CA 1
ATOM 1361 C C . TRP A 1 178 ? 5.286 -5.839 12.528 1.00 84.69 178 TRP A C 1
ATOM 1363 O O . TRP A 1 178 ? 4.487 -6.653 12.998 1.00 84.69 178 TRP A O 1
ATOM 1373 N N . LEU A 1 179 ? 6.035 -5.049 13.300 1.00 89.19 179 LEU A N 1
ATOM 1374 C CA . LEU A 1 179 ? 5.919 -5.010 14.758 1.00 89.19 179 LEU A CA 1
ATOM 1375 C C . LEU A 1 179 ? 4.517 -4.536 15.171 1.00 89.19 179 LEU A C 1
ATOM 1377 O O . LEU A 1 179 ? 3.862 -5.204 15.975 1.00 89.19 179 LEU A O 1
ATOM 1381 N N . PHE A 1 180 ? 4.013 -3.448 14.578 1.00 87.88 180 PHE A N 1
ATOM 1382 C CA . PHE A 1 180 ? 2.657 -2.956 14.849 1.00 87.88 180 PHE A CA 1
ATOM 1383 C C . PHE A 1 180 ? 1.571 -3.943 14.420 1.00 87.88 180 PHE A C 1
ATOM 1385 O O . PHE A 1 180 ? 0.654 -4.195 15.202 1.00 87.88 180 PHE A O 1
ATOM 1392 N N . ILE A 1 181 ? 1.703 -4.581 13.254 1.00 87.94 181 ILE A N 1
ATOM 1393 C CA . ILE A 1 181 ? 0.785 -5.653 12.836 1.00 87.94 181 ILE A CA 1
ATOM 1394 C C . ILE A 1 181 ? 0.781 -6.795 13.857 1.00 87.94 181 ILE A C 1
ATOM 1396 O O . ILE A 1 181 ? -0.289 -7.253 14.265 1.00 87.94 181 ILE A O 1
ATOM 1400 N N . GLY A 1 182 ? 1.959 -7.234 14.307 1.00 89.12 182 GLY A N 1
ATOM 1401 C CA . GLY A 1 182 ? 2.086 -8.282 15.317 1.00 89.12 182 GLY A CA 1
ATOM 1402 C C . GLY A 1 182 ? 1.381 -7.915 16.623 1.00 89.12 182 GLY A C 1
ATOM 1403 O O . GLY A 1 182 ? 0.623 -8.724 17.163 1.00 89.12 182 GLY A O 1
ATOM 1404 N N . MET A 1 183 ? 1.553 -6.676 17.093 1.00 90.69 183 MET A N 1
ATOM 1405 C CA . MET A 1 183 ? 0.849 -6.168 18.276 1.00 90.69 183 MET A CA 1
ATOM 1406 C C . MET A 1 183 ? -0.668 -6.106 18.070 1.00 90.69 183 MET A C 1
ATOM 1408 O O . MET A 1 183 ? -1.418 -6.490 18.969 1.00 90.69 183 MET A O 1
ATOM 1412 N N . SER A 1 184 ? -1.144 -5.683 16.898 1.00 88.44 184 SER A N 1
ATOM 1413 C CA . SER A 1 184 ? -2.575 -5.661 16.578 1.00 88.44 184 SER A CA 1
ATOM 1414 C C . SER A 1 184 ? -3.181 -7.067 16.560 1.00 88.44 184 SER A C 1
ATOM 1416 O O . SER A 1 184 ? -4.248 -7.274 17.140 1.00 88.44 184 SER A O 1
ATOM 1418 N N . ILE A 1 185 ? -2.499 -8.053 15.970 1.00 89.25 185 ILE A N 1
ATOM 1419 C CA . ILE A 1 185 ? -2.945 -9.457 15.973 1.00 89.25 185 ILE A CA 1
ATOM 1420 C C . ILE A 1 185 ? -2.955 -10.010 17.404 1.00 89.25 185 ILE A C 1
ATOM 1422 O O . ILE A 1 185 ? -3.943 -10.617 17.823 1.00 89.25 185 ILE A O 1
ATOM 1426 N N . ALA A 1 186 ? -1.901 -9.754 18.183 1.00 90.50 186 ALA A N 1
ATOM 1427 C CA . ALA A 1 186 ? -1.835 -10.158 19.586 1.00 90.50 186 ALA A CA 1
ATOM 1428 C C . ALA A 1 186 ? -2.969 -9.531 20.416 1.00 90.50 186 ALA A C 1
ATOM 1430 O O . ALA A 1 186 ? -3.601 -10.224 21.213 1.00 90.50 186 ALA A O 1
ATOM 1431 N N . SER A 1 187 ? -3.283 -8.252 20.183 1.00 87.44 187 SER A N 1
ATOM 1432 C CA . SER A 1 187 ? -4.410 -7.553 20.809 1.00 87.44 187 SER A CA 1
ATOM 1433 C C . SER A 1 187 ? -5.751 -8.206 20.462 1.00 87.44 187 SER A C 1
ATOM 1435 O O . SER A 1 187 ? -6.573 -8.437 21.349 1.00 87.44 187 SER A O 1
ATOM 1437 N N . GLN A 1 188 ? -5.956 -8.602 19.201 1.00 86.50 188 GLN A N 1
ATOM 1438 C CA . GLN A 1 188 ? -7.157 -9.340 18.800 1.00 86.50 188 GLN A CA 1
ATOM 1439 C C . GLN A 1 188 ? -7.264 -10.683 19.528 1.00 86.50 188 GLN A C 1
ATOM 1441 O O . GLN A 1 188 ? -8.325 -10.991 20.067 1.00 86.50 188 GLN A O 1
ATOM 1446 N N . ILE A 1 189 ? -6.179 -11.461 19.605 1.00 87.88 189 ILE A N 1
ATOM 1447 C CA . ILE A 1 189 ? -6.153 -12.739 20.339 1.00 87.88 189 ILE A CA 1
ATOM 1448 C C . ILE A 1 189 ? -6.443 -12.512 21.829 1.00 87.88 189 ILE A C 1
ATOM 1450 O O . ILE A 1 189 ? -7.275 -13.211 22.408 1.00 87.88 189 ILE A O 1
ATOM 1454 N N . TYR A 1 190 ? -5.830 -11.495 22.437 1.00 87.62 190 TYR A N 1
ATOM 1455 C CA . TYR A 1 190 ? -6.070 -11.121 23.831 1.00 87.62 190 TYR A CA 1
ATOM 1456 C C . TYR A 1 190 ? -7.538 -10.747 24.083 1.00 87.62 190 TYR A C 1
ATOM 1458 O O . TYR A 1 190 ? -8.147 -11.234 25.039 1.00 87.62 190 TYR A O 1
ATOM 1466 N N . LEU A 1 191 ? -8.150 -9.958 23.195 1.00 85.94 191 LEU A N 1
ATOM 1467 C CA . LEU A 1 191 ? -9.575 -9.624 23.254 1.00 85.94 191 LEU A CA 1
ATOM 1468 C C . LEU A 1 191 ? -10.467 -10.858 23.076 1.00 85.94 191 LEU A C 1
ATOM 1470 O O . LEU A 1 191 ? -11.537 -10.916 23.684 1.00 85.94 191 LEU A O 1
ATOM 1474 N N . ARG A 1 192 ? -10.026 -11.877 22.320 1.00 83.06 192 ARG A N 1
ATOM 1475 C CA . ARG A 1 192 ? -10.769 -13.143 22.221 1.00 83.06 192 ARG A CA 1
ATOM 1476 C C . ARG A 1 192 ? -10.837 -13.898 23.544 1.00 83.06 192 ARG A C 1
ATOM 1478 O O . ARG A 1 192 ? -11.863 -14.522 23.795 1.00 83.06 192 ARG A O 1
ATOM 1485 N N . VAL A 1 193 ? -9.785 -13.819 24.357 1.00 84.62 193 VAL A N 1
ATOM 1486 C CA . VAL A 1 193 ? -9.707 -14.472 25.673 1.00 84.62 193 VAL A CA 1
ATOM 1487 C C . VAL A 1 193 ? -10.412 -13.643 26.750 1.00 84.62 193 VAL A C 1
ATOM 1489 O O . VAL A 1 193 ? -11.112 -14.200 27.589 1.00 84.62 193 VAL A O 1
ATOM 1492 N N . LYS A 1 194 ? -10.257 -12.313 26.727 1.00 87.00 194 LYS A N 1
ATOM 1493 C CA . LYS A 1 194 ? -10.784 -11.421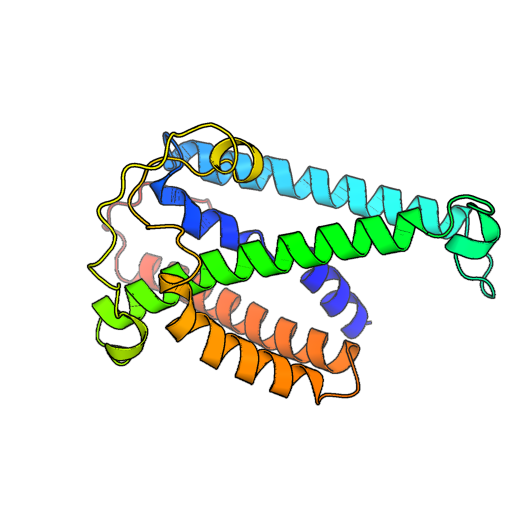 27.773 1.00 87.00 194 LYS A CA 1
ATOM 1494 C C . LYS A 1 194 ? -12.268 -11.074 27.613 1.00 87.00 194 LYS A C 1
ATOM 1496 O O . LYS A 1 194 ? -12.946 -10.892 28.618 1.00 87.00 194 LYS A O 1
ATOM 1501 N N . ALA A 1 195 ? -12.761 -10.955 26.380 1.00 82.56 195 ALA A N 1
ATOM 1502 C CA . ALA A 1 195 ? -14.141 -10.569 26.077 1.00 82.56 195 ALA A CA 1
ATOM 1503 C C . ALA A 1 195 ? -14.746 -11.492 24.994 1.00 82.56 195 ALA A C 1
ATOM 1505 O O . ALA A 1 195 ? -14.859 -11.108 23.820 1.00 82.56 195 ALA A O 1
ATOM 1506 N N . PRO A 1 196 ? -15.114 -12.736 25.362 1.00 76.19 196 PRO A N 1
ATOM 1507 C CA . PRO A 1 196 ? -15.644 -13.718 24.417 1.00 76.19 196 PRO A CA 1
ATOM 1508 C C . PRO A 1 196 ? -17.047 -13.365 23.896 1.00 76.19 196 PRO A C 1
ATOM 1510 O O . PRO A 1 196 ? -17.338 -13.664 22.739 1.00 76.19 196 PRO A O 1
ATOM 1513 N N . ASP A 1 197 ? -17.864 -12.670 24.693 1.00 79.12 197 ASP A N 1
ATOM 1514 C CA . ASP A 1 197 ? -19.272 -12.368 24.379 1.00 79.12 197 ASP A CA 1
ATOM 1515 C C . ASP A 1 197 ? -19.481 -11.111 23.517 1.00 79.12 197 ASP A C 1
ATOM 1517 O O . ASP A 1 197 ? -20.613 -10.757 23.186 1.00 79.12 197 ASP A O 1
ATOM 1521 N N . LEU A 1 198 ? -18.404 -10.416 23.129 1.00 81.19 198 LEU A N 1
ATOM 1522 C CA . LEU A 1 198 ? -18.508 -9.236 22.271 1.00 81.19 198 LEU A CA 1
ATOM 1523 C C . LEU A 1 198 ? -19.089 -9.633 20.900 1.00 81.19 198 LEU A C 1
ATOM 1525 O O . LEU A 1 198 ? -18.610 -10.581 20.271 1.00 81.19 198 LEU A O 1
ATOM 1529 N N . HIS A 1 199 ? -20.101 -8.907 20.414 1.00 76.00 199 HIS A N 1
ATOM 1530 C CA . HIS A 1 199 ? -20.701 -9.168 19.104 1.00 76.00 199 HIS A CA 1
ATOM 1531 C C . HIS A 1 199 ? -19.661 -8.954 17.990 1.00 76.00 199 HIS A C 1
ATOM 1533 O O . HIS A 1 199 ? -19.154 -7.849 17.807 1.00 76.00 199 HIS A O 1
ATOM 1539 N N . ARG A 1 200 ? -19.317 -10.026 17.261 1.00 77.38 200 ARG A N 1
ATOM 1540 C CA . ARG A 1 200 ? -18.323 -10.007 16.174 1.00 77.38 200 ARG A CA 1
ATOM 1541 C C . ARG A 1 200 ? -19.024 -10.196 14.828 1.00 77.38 200 ARG A C 1
ATOM 1543 O O . ARG A 1 200 ? -19.446 -11.325 14.564 1.00 77.38 200 ARG A O 1
ATOM 1550 N N . PRO A 1 201 ? -19.110 -9.149 13.989 1.00 68.06 201 PRO A N 1
ATOM 1551 C CA . PRO A 1 201 ? -19.748 -9.238 12.675 1.00 68.06 201 PRO A CA 1
ATOM 1552 C C . PRO A 1 201 ? -18.968 -10.148 11.713 1.00 68.06 201 PRO A C 1
ATOM 1554 O O . PRO A 1 201 ? -19.553 -10.878 10.920 1.00 68.06 201 PRO A O 1
ATOM 1557 N N . VAL A 1 202 ? -17.635 -10.196 11.842 1.00 68.38 202 VAL A N 1
ATOM 1558 C CA . VAL A 1 202 ? -16.766 -11.086 11.060 1.00 68.38 202 VAL A CA 1
ATOM 1559 C C . VAL A 1 202 ? -15.988 -12.003 12.001 1.00 68.38 202 VAL A C 1
ATOM 1561 O O . VAL A 1 202 ? -15.256 -11.550 12.883 1.00 68.38 202 VAL A O 1
ATOM 1564 N N . LYS A 1 203 ? -16.143 -13.317 11.816 1.00 64.62 203 LYS A N 1
ATOM 1565 C CA . LYS A 1 203 ? -15.398 -14.348 12.548 1.00 64.62 203 LYS A CA 1
ATOM 1566 C C . LYS A 1 203 ? -14.471 -15.064 11.576 1.00 64.62 203 LYS A C 1
ATOM 1568 O O . LYS A 1 203 ? -14.926 -15.806 10.716 1.00 64.62 203 LYS A O 1
ATOM 1573 N N . VAL A 1 204 ? -13.172 -14.848 11.736 1.00 70.56 204 VAL A N 1
ATOM 1574 C CA . VAL A 1 204 ? -12.145 -15.662 11.078 1.00 70.56 204 VAL A CA 1
ATOM 1575 C C . VAL A 1 204 ? -11.789 -16.860 11.951 1.00 70.56 204 VAL A C 1
ATOM 1577 O O . VAL A 1 204 ? -11.740 -16.735 13.187 1.00 70.56 204 VAL A O 1
ATOM 1580 N N . GLY A 1 205 ? -11.562 -17.999 11.288 1.00 55.44 205 GLY A N 1
ATOM 1581 C CA . GLY A 1 205 ? -10.989 -19.194 11.901 1.00 55.44 205 GLY A CA 1
ATOM 1582 C C . GLY A 1 205 ? -9.665 -18.862 12.585 1.00 55.44 205 GLY A C 1
ATOM 1583 O O . GLY A 1 205 ? -8.970 -17.933 12.169 1.00 55.44 205 GLY A O 1
ATOM 1584 N N . LEU A 1 206 ? -9.396 -19.556 13.687 1.00 45.59 206 LEU A N 1
ATOM 1585 C CA . LEU A 1 206 ? -8.086 -19.554 14.333 1.00 45.59 206 LEU A CA 1
ATOM 1586 C C . LEU A 1 206 ? -7.132 -20.456 13.554 1.00 45.59 206 LEU A C 1
ATOM 1588 O O . LEU A 1 206 ? -7.611 -21.515 13.089 1.00 45.59 206 LEU A O 1
#

Organism: Tetraodon nigroviridis (NCBI:txid99883)

Sequence (206 aa):
MALALYSALYSYSGWDTLNFITEEIKNPERNLPLSIAISMPVVTVIYILTNVAYYVVMDANKTFADEVLGWARWTIPLSVAISCYGGLNSSIIAASRLFFVGSREGQLPDALCMIHISASRPSPPCFSTWVSGVSPGGIPADPVSALPVLLPQGAMALLYLSVPDVFQLINYFSFNYWLFIGMSIASQIYLRVKAPDLHRPVKVGL

Foldseek 3Di:
DVLVVLVVVLLVPDLCLVVLCCVVDDPSQPVSVVVVVVVVVVSVVVVVVVVVVCVVQDDPPDDSLVRPPVVCSVVVVVVVVVVVVVVVVSVLVSQLSVQCVCVVVVNDDCLLVDDPPDDPDDDPPDDPCVVVVDDPDDDPPDPVNSVSVVVVVVVVVVVLVVDPDPSVVSNVVSVVVVVVVVVVVVVVVVCCVVPVPPDDSHDDDD

InterPro domains:
  IPR002293 Amino acid/polyamine transporter I [PF13520] (2-201)
  IPR050598 Cellular Amino Acid Transporter [PTHR11785] (2-204)

Radius of gyration: 21.12 Å; chains: 1; bounding box: 47×48×57 Å